Protein 1ZEJ (pdb70)

Sequence (276 aa):
HKVFVIGAGLGRGIAIAIASKHEVVLQDVSEKALEAAREQIPEELLSKIEFTTTLEKVKDCDIVEAVFEDLNTKVEVLREVERLTNAPLCSNTSVISVDDIAERLDSPSRFLGVHWNPPHVPLVEIVISRFTDSKTVAFVEGFLRELGKEVVVCKGQSLVNRFNAAVLSEASRIEEGVRAEDVDRVWKHHLGLLYTLFGPLGNLDYIGLDVAYYASLYLYKRFGDEKFKPPEWLQEKIKKGEVGVKAGKGIYEYGPKAYEERVERLKKLLRFLGLE

Structure (mmCIF, N/CA/C/O backbone):
data_1ZEJ
#
_entry.id   1ZEJ
#
_cell.length_a   146.331
_cell.length_b   146.331
_cell.length_c   62.730
_cell.angle_alpha   90.00
_cell.angle_beta   90.00
_cell.angle_gamma   120.00
#
_symmetry.space_group_name_H-M   'P 6 2 2'
#
loop_
_entity.id
_entity.type
_entity.pdbx_description
1 polymer '3-hydroxyacyl-CoA dehydrogenase'
2 non-polymer 'CHLORIDE ION'
3 non-polymer 3,6,9,12,15,18,21-HEPTAOXATRICOSANE-1,23-DIOL
4 water water
#
loop_
_atom_site.group_PDB
_atom_site.id
_atom_site.type_symbol
_atom_site.label_atom_id
_atom_site.label_alt_id
_atom_site.label_comp_id
_atom_site.label_asym_id
_atom_site.label_entity_id
_atom_site.label_seq_id
_atom_site.pdbx_PDB_ins_code
_atom_site.Cartn_x
_atom_site.Cartn_y
_atom_site.Cartn_z
_atom_site.occupancy
_atom_site.B_iso_or_equiv
_atom_site.auth_seq_id
_atom_site.auth_comp_id
_atom_site.auth_asym_id
_atom_site.auth_atom_id
_atom_site.pdbx_PDB_model_num
ATOM 1 N N . HIS A 1 12 ? 31.810 68.360 -10.677 1.00 45.09 0 HIS A N 1
ATOM 2 C CA . HIS A 1 12 ? 31.002 68.153 -11.911 1.00 44.82 0 HIS A CA 1
ATOM 3 C C . HIS A 1 12 ? 31.548 66.937 -12.650 1.00 44.25 0 HIS A C 1
ATOM 4 O O . HIS A 1 12 ? 32.708 66.920 -13.066 1.00 45.24 0 HIS A O 1
ATOM 15 N N . LYS A 1 14 ? 30.869 63.699 -15.728 1.00 35.92 2 LYS A N 1
ATOM 16 C CA . LYS A 1 14 ? 30.273 63.501 -17.057 1.00 34.12 2 LYS A CA 1
ATOM 17 C C . LYS A 1 14 ? 29.624 62.110 -17.083 1.00 31.04 2 LYS A C 1
ATOM 18 O O . LYS A 1 14 ? 30.222 61.114 -16.683 1.00 28.71 2 LYS A O 1
ATOM 22 N N . VAL A 1 15 ? 28.360 62.081 -17.453 1.00 29.02 3 VAL A N 1
ATOM 23 C CA . VAL A 1 15 ? 27.543 60.904 -17.336 1.00 27.13 3 VAL A CA 1
ATOM 24 C C . VAL A 1 15 ? 27.116 60.537 -18.711 1.00 26.75 3 VAL A C 1
ATOM 25 O O . VAL A 1 15 ? 26.631 61.374 -19.460 1.00 25.40 3 VAL A O 1
ATOM 29 N N . PHE A 1 16 ? 27.289 59.264 -19.054 1.00 26.53 4 PHE A N 1
ATOM 30 C CA . PHE A 1 16 ? 26.848 58.748 -20.359 1.00 25.43 4 PHE A CA 1
ATOM 31 C C . PHE A 1 16 ? 25.506 58.119 -20.185 1.00 26.71 4 PHE A C 1
ATOM 32 O O . PHE A 1 16 ? 25.366 57.218 -19.350 1.00 27.94 4 PHE A O 1
ATOM 40 N N . VAL A 1 17 ? 24.527 58.551 -20.972 1.00 25.37 5 VAL A N 1
ATOM 41 C CA . VAL A 1 17 ? 23.174 57.991 -20.936 1.00 25.74 5 VAL A CA 1
ATOM 42 C C . VAL A 1 17 ? 22.831 57.330 -22.263 1.00 26.17 5 VAL A C 1
ATOM 43 O O . VAL A 1 17 ? 22.878 57.968 -23.325 1.00 24.01 5 VAL A O 1
ATOM 47 N N . ILE A 1 18 ? 22.536 56.043 -22.203 1.00 27.18 6 ILE A N 1
ATOM 48 C CA . ILE A 1 18 ? 22.230 55.248 -23.383 1.00 29.07 6 ILE A CA 1
ATOM 49 C C . ILE A 1 18 ? 20.727 55.071 -23.553 1.00 29.75 6 ILE A C 1
ATOM 50 O O . ILE A 1 18 ? 20.070 54.406 -22.727 1.00 29.21 6 ILE A O 1
ATOM 55 N N . GLY A 1 19 ? 20.182 55.679 -24.618 1.00 29.75 7 GLY A N 1
ATOM 56 C CA . GLY A 1 19 ? 18.776 55.525 -24.941 1.00 30.11 7 GLY A CA 1
ATOM 57 C C . GLY A 1 19 ? 18.110 56.876 -24.807 1.00 30.44 7 GLY A C 1
ATOM 58 O O . GLY A 1 19 ? 18.132 57.464 -23.733 1.00 32.29 7 GLY A O 1
ATOM 59 N N . ALA A 1 20 ? 17.567 57.393 -25.901 1.00 30.23 8 ALA A N 1
ATOM 60 C CA . ALA A 1 20 ? 17.010 58.735 -25.922 1.00 30.62 8 ALA A CA 1
ATOM 61 C C . ALA A 1 20 ? 15.465 58.676 -25.928 1.00 30.91 8 ALA A C 1
ATOM 62 O O . ALA A 1 20 ? 14.806 59.598 -26.359 1.00 30.49 8 ALA A O 1
ATOM 64 N N . GLY A 1 21 ? 14.893 57.581 -25.446 1.00 31.18 9 GLY A N 1
ATOM 65 C CA . GLY A 1 21 ? 13.437 57.511 -25.219 1.00 31.83 9 GLY A CA 1
ATOM 66 C C . GLY A 1 21 ? 13.087 58.323 -23.987 1.00 31.79 9 GLY A C 1
ATOM 67 O O . GLY A 1 21 ? 13.912 59.046 -23.465 1.00 28.59 9 GLY A O 1
ATOM 68 N N . LEU A 1 22 ? 11.827 58.244 -23.570 1.00 32.67 10 LEU A N 1
ATOM 69 C CA . LEU A 1 22 ? 11.318 59.040 -22.451 1.00 32.82 10 LEU A CA 1
ATOM 70 C C . LEU A 1 22 ? 12.195 58.944 -21.185 1.00 31.33 10 LEU A C 1
ATOM 71 O O . LEU A 1 22 ? 12.533 59.961 -20.570 1.00 29.82 10 LEU A O 1
ATOM 84 N N . GLY A 1 24 ? 15.427 57.769 -20.775 1.00 28.26 12 GLY A N 1
ATOM 85 C CA . GLY A 1 24 ? 16.794 58.273 -21.036 1.00 27.78 12 GLY A CA 1
ATOM 86 C C . GLY A 1 24 ? 16.866 59.780 -21.087 1.00 27.04 12 GLY A C 1
ATOM 87 O O . GLY A 1 24 ? 17.717 60.408 -20.455 1.00 27.07 12 GLY A O 1
ATOM 88 N N . ARG A 1 25 ? 15.937 60.355 -21.839 1.00 27.71 13 ARG A N 1
ATOM 89 C CA . ARG A 1 25 ? 15.732 61.798 -21.958 1.00 29.50 13 ARG A CA 1
ATOM 90 C C . ARG A 1 25 ? 15.505 62.442 -20.579 1.00 28.41 13 ARG A C 1
ATOM 91 O O . ARG A 1 25 ? 16.141 63.456 -20.230 1.00 26.60 13 ARG A O 1
ATOM 106 N N . GLY A 1 26 ? 14.650 61.813 -19.761 1.00 28.38 14 GLY A N 1
ATOM 107 C CA . GLY A 1 26 ? 14.367 62.327 -18.416 1.00 27.15 14 GLY A CA 1
ATOM 108 C C . GLY A 1 26 ? 15.560 62.242 -17.484 1.00 25.91 14 GLY A C 1
ATOM 109 O O . GLY A 1 26 ? 15.805 63.164 -16.693 1.00 25.49 14 GLY A O 1
ATOM 110 N N . ILE A 1 27 ? 16.301 61.146 -17.563 1.00 25.10 15 ILE A N 1
ATOM 111 C CA . ILE A 1 27 ? 17.515 60.950 -16.759 1.00 26.30 15 ILE A CA 1
ATOM 112 C C . ILE A 1 27 ? 18.564 62.018 -17.143 1.00 26.36 15 ILE A C 1
ATOM 113 O O . ILE A 1 27 ? 19.208 62.613 -16.280 1.00 27.40 15 ILE A O 1
ATOM 118 N N . ALA A 1 28 ? 18.724 62.258 -18.439 1.00 26.60 16 ALA A N 1
ATOM 119 C CA . ALA A 1 28 ? 19.655 63.278 -18.952 1.00 26.09 16 ALA A CA 1
ATOM 120 C C . ALA A 1 28 ? 19.280 64.677 -18.419 1.00 25.82 16 ALA A C 1
ATOM 121 O O . ALA A 1 28 ? 20.158 65.400 -17.953 1.00 27.18 16 ALA A O 1
ATOM 123 N N . ILE A 1 29 ? 17.978 64.981 -18.368 1.00 25.35 17 ILE A N 1
ATOM 124 C CA . ILE A 1 29 ? 17.489 66.244 -17.811 1.00 26.55 17 ILE A CA 1
ATOM 125 C C . ILE A 1 29 ? 17.760 66.343 -16.323 1.00 25.72 17 ILE A C 1
ATOM 126 O O . ILE A 1 29 ? 18.235 67.354 -15.866 1.00 26.37 17 ILE A O 1
ATOM 131 N N . ALA A 1 30 ? 17.500 65.286 -15.584 1.00 25.93 18 ALA A N 1
ATOM 132 C CA . ALA A 1 30 ? 17.793 65.253 -14.144 1.00 26.83 18 ALA A CA 1
ATOM 133 C C . ALA A 1 30 ? 19.278 65.479 -13.851 1.00 27.12 18 ALA A C 1
ATOM 134 O O . ALA A 1 30 ? 19.654 66.273 -12.993 1.00 26.31 18 ALA A O 1
ATOM 136 N N . ILE A 1 31 ? 20.133 64.809 -14.609 1.00 26.21 19 ILE A N 1
ATOM 137 C CA . ILE A 1 31 ? 21.556 64.881 -14.365 1.00 27.39 19 ILE A CA 1
ATOM 138 C C . ILE A 1 31 ? 22.198 66.231 -14.825 1.00 27.58 19 ILE A C 1
ATOM 139 O O . ILE A 1 31 ? 23.148 66.721 -14.203 1.00 27.87 19 ILE A O 1
ATOM 144 N N . ALA A 1 32 ? 21.691 66.796 -15.919 1.00 27.76 20 ALA A N 1
ATOM 145 C CA . ALA A 1 32 ? 22.250 67.968 -16.514 1.00 28.22 20 ALA A CA 1
ATOM 146 C C . ALA A 1 32 ? 22.099 69.200 -15.633 1.00 30.30 20 ALA A C 1
ATOM 147 O O . ALA A 1 32 ? 22.785 70.186 -15.885 1.00 28.14 20 ALA A O 1
ATOM 149 N N . SER A 1 33 ? 21.229 69.115 -14.611 1.00 30.71 21 SER A N 1
ATOM 150 C CA . SER A 1 33 ? 21.111 70.141 -13.588 1.00 33.04 21 SER A CA 1
ATOM 151 C C . SER A 1 33 ? 22.445 70.427 -12.896 1.00 33.63 21 SER A C 1
ATOM 152 O O . SER A 1 33 ? 22.719 71.590 -12.593 1.00 33.83 21 SER A O 1
ATOM 155 N N . LYS A 1 34 ? 23.268 69.382 -12.710 1.00 32.96 22 LYS A N 1
ATOM 156 C CA . LYS A 1 34 ? 24.534 69.463 -11.991 1.00 33.69 22 LYS A CA 1
ATOM 157 C C . LYS A 1 34 ? 25.760 68.993 -12.792 1.00 32.62 22 LYS A C 1
ATOM 158 O O . LYS A 1 34 ? 26.878 69.353 -12.451 1.00 32.53 22 LYS A O 1
ATOM 164 N N . HIS A 1 35 ? 25.566 68.219 -13.857 1.00 31.49 23 HIS A N 1
ATOM 165 C CA . HIS A 1 35 ? 26.682 67.535 -14.516 1.00 31.22 23 HIS A CA 1
ATOM 166 C C . HIS A 1 35 ? 26.599 67.634 -16.035 1.00 31.23 23 HIS A C 1
ATOM 167 O O . HIS A 1 35 ? 25.599 68.067 -16.611 1.00 30.82 23 HIS A O 1
ATOM 174 N N . GLU A 1 36 ? 27.678 67.274 -16.692 1.00 30.05 24 GLU A N 1
ATOM 175 C CA . GLU A 1 36 ? 27.622 67.155 -18.138 1.00 30.43 24 GLU A CA 1
ATOM 176 C C . GLU A 1 36 ? 27.092 65.798 -18.525 1.00 28.56 24 GLU A C 1
ATOM 177 O O . GLU A 1 36 ? 27.375 64.803 -17.858 1.00 28.93 24 GLU A O 1
ATOM 183 N N . VAL A 1 37 ? 26.343 65.758 -19.620 1.00 26.35 25 VAL A N 1
ATOM 184 C CA . VAL A 1 37 ? 25.766 64.532 -20.095 1.00 25.85 25 VAL A CA 1
ATOM 185 C C . VAL A 1 37 ? 26.093 64.293 -21.564 1.00 25.27 25 VAL A C 1
ATOM 186 O O . VAL A 1 37 ? 26.033 65.208 -22.384 1.00 23.89 25 VAL A O 1
ATOM 190 N N . VAL A 1 38 ? 26.404 63.046 -21.870 1.00 24.75 26 VAL A N 1
ATOM 191 C CA . VAL A 1 38 ? 26.359 62.551 -23.258 1.00 24.94 26 VAL A CA 1
ATOM 192 C C . VAL A 1 38 ? 25.139 61.607 -23.419 1.00 24.26 26 VAL A C 1
ATOM 193 O O . VAL A 1 38 ? 25.024 60.578 -22.739 1.00 25.69 26 VAL A O 1
ATOM 197 N N . LEU A 1 39 ? 24.225 61.973 -24.290 1.00 24.15 27 LEU A N 1
ATOM 198 C CA . LEU A 1 39 ? 23.015 61.194 -24.531 1.00 24.33 27 LEU A CA 1
ATOM 199 C C . LEU A 1 39 ? 23.150 60.521 -25.871 1.00 25.15 27 LEU A C 1
ATOM 200 O O . LEU A 1 39 ? 23.251 61.205 -26.914 1.00 24.54 27 LEU A O 1
ATOM 205 N N . GLN A 1 40 ? 23.147 59.193 -25.850 1.00 24.61 28 GLN A N 1
ATOM 206 C CA . GLN A 1 40 ? 23.418 58.375 -27.048 1.00 25.18 28 GLN A CA 1
ATOM 207 C C . GLN A 1 40 ? 22.157 57.573 -27.470 1.00 26.09 28 GLN A C 1
ATOM 208 O O . GLN A 1 40 ? 21.399 57.110 -26.649 1.00 26.47 28 GLN A O 1
ATOM 214 N N . ASP A 1 41 ? 21.957 57.443 -28.761 1.00 27.45 29 ASP A N 1
ATOM 215 C CA . ASP A 1 41 ? 20.943 56.564 -29.287 1.00 29.21 29 ASP A CA 1
ATOM 216 C C . ASP A 1 41 ? 21.369 56.249 -30.713 1.00 30.33 29 ASP A C 1
ATOM 217 O O . ASP A 1 41 ? 21.888 57.115 -31.379 1.00 28.87 29 ASP A O 1
ATOM 222 N N . VAL A 1 42 ? 21.112 55.029 -31.172 1.00 32.83 30 VAL A N 1
ATOM 223 C CA . VAL A 1 42 ? 21.396 54.653 -32.550 1.00 35.09 30 VAL A CA 1
ATOM 224 C C . VAL A 1 42 ? 20.520 55.427 -33.551 1.00 35.54 30 VAL A C 1
ATOM 225 O O . VAL A 1 42 ? 20.886 55.552 -34.719 1.00 35.87 30 VAL A O 1
ATOM 229 N N . SER A 1 43 ? 19.394 55.975 -33.075 1.00 35.28 31 SER A N 1
ATOM 230 C CA . SER A 1 43 ? 18.497 56.771 -33.893 1.00 35.39 31 SER A CA 1
ATOM 231 C C . SER A 1 43 ? 18.670 58.295 -33.780 1.00 35.27 31 SER A C 1
ATOM 232 O O . SER A 1 43 ? 18.345 58.874 -32.744 1.00 35.02 31 SER A O 1
ATOM 235 N N . GLU A 1 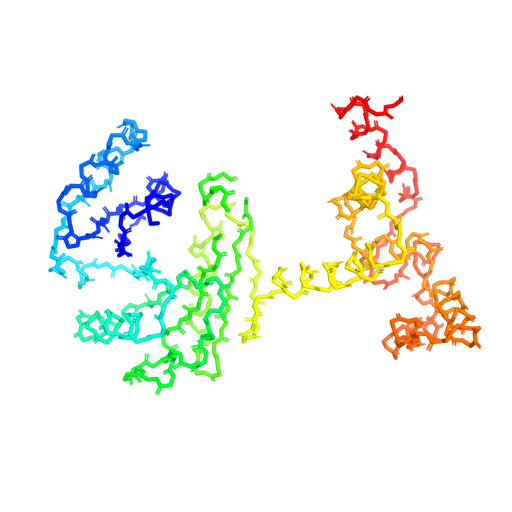44 ? 19.113 58.943 -34.853 1.00 36.03 32 GLU A N 1
ATOM 236 C CA . GLU A 1 44 ? 19.257 60.403 -34.895 1.00 37.53 32 GLU A CA 1
ATOM 237 C C . GLU A 1 44 ? 17.901 61.134 -34.752 1.00 37.03 32 GLU A C 1
ATOM 238 O O . GLU A 1 44 ? 17.824 62.271 -34.255 1.00 35.99 32 GLU A O 1
ATOM 244 N N . LYS A 1 45 ? 16.843 60.465 -35.197 1.00 36.57 33 LYS A N 1
ATOM 245 C CA . LYS A 1 45 ? 15.490 60.987 -35.072 1.00 36.09 33 LYS A CA 1
ATOM 246 C C . LYS A 1 45 ? 15.089 61.033 -33.609 1.00 34.84 33 LYS A C 1
ATOM 247 O O . LYS A 1 45 ? 14.455 61.982 -33.185 1.00 34.16 33 LYS A O 1
ATOM 249 N N . ALA A 1 46 ? 15.444 59.989 -32.861 1.00 33.83 34 ALA A N 1
ATOM 250 C CA . ALA A 1 46 ? 15.198 59.956 -31.407 1.00 34.14 34 ALA A CA 1
ATOM 251 C C . ALA A 1 46 ? 15.973 61.050 -30.703 1.00 33.83 34 ALA A C 1
ATOM 252 O O . ALA A 1 46 ? 15.452 61.685 -29.801 1.00 34.56 34 ALA A O 1
ATOM 254 N N . LEU A 1 47 ? 17.214 61.277 -31.126 1.00 34.07 35 LEU A N 1
ATOM 255 C CA . LEU A 1 47 ? 18.055 62.318 -30.542 1.00 34.12 35 LEU A CA 1
ATOM 256 C C . LEU A 1 47 ? 17.452 63.709 -30.833 1.00 33.96 35 LEU A C 1
ATOM 257 O O . LEU A 1 47 ? 17.467 64.579 -29.970 1.00 32.72 35 LEU A O 1
ATOM 262 N N . GLU A 1 48 ? 16.954 63.919 -32.054 1.00 35.30 36 GLU A N 1
ATOM 263 C CA . GLU A 1 48 ? 16.310 65.195 -32.399 1.00 36.52 36 GLU A CA 1
ATOM 264 C C . GLU A 1 48 ? 15.020 65.416 -31.606 1.00 36.36 36 GLU A C 1
ATOM 265 O O . GLU A 1 48 ? 14.760 66.518 -31.131 1.00 37.10 36 GLU A O 1
ATOM 271 N N . ALA A 1 49 ? 14.226 64.371 -31.445 1.00 35.95 37 ALA A N 1
ATOM 272 C CA . ALA A 1 49 ? 13.006 64.471 -30.658 1.00 35.51 37 ALA A CA 1
ATOM 273 C C . ALA A 1 49 ? 13.369 64.772 -29.212 1.00 34.81 37 ALA A C 1
ATOM 274 O O . ALA A 1 49 ? 12.742 65.594 -28.585 1.00 34.55 37 ALA A O 1
ATOM 276 N N . ALA A 1 50 ? 14.409 64.131 -28.691 1.00 33.53 38 ALA A N 1
ATOM 277 C CA . ALA A 1 50 ? 14.846 64.376 -27.327 1.00 33.23 38 ALA A CA 1
ATOM 278 C C . ALA A 1 50 ? 15.253 65.831 -27.130 1.00 33.24 38 ALA A C 1
ATOM 279 O O . ALA A 1 50 ? 14.899 66.459 -26.134 1.00 31.95 38 ALA A O 1
ATOM 281 N N . ARG A 1 51 ? 16.001 66.361 -28.086 1.00 33.57 39 ARG A N 1
ATOM 282 C CA . ARG A 1 51 ? 16.583 67.679 -27.960 1.00 35.83 39 ARG A CA 1
ATOM 283 C C . ARG A 1 51 ? 15.507 68.759 -27.827 1.00 36.55 39 ARG A C 1
ATOM 284 O O . ARG A 1 51 ? 15.676 69.736 -27.084 1.00 36.20 39 ARG A O 1
ATOM 292 N N . GLU A 1 52 ? 14.430 68.584 -28.585 1.00 37.48 40 GLU A N 1
ATOM 293 C CA . GLU A 1 52 ? 13.322 69.524 -28.558 1.00 38.61 40 GLU A CA 1
ATOM 294 C C . GLU A 1 52 ? 12.461 69.371 -27.307 1.00 37.94 40 GLU A C 1
ATOM 295 O O . GLU A 1 52 ? 11.686 70.238 -27.016 1.00 37.73 40 GLU A O 1
ATOM 301 N N . GLN A 1 53 ? 12.621 68.292 -26.538 1.00 37.65 41 GLN A N 1
ATOM 302 C CA . GLN A 1 53 ? 11.912 68.167 -25.255 1.00 37.86 41 GLN A CA 1
ATOM 303 C C . GLN A 1 53 ? 12.768 68.594 -24.051 1.00 37.29 41 GLN A C 1
ATOM 304 O O . GLN A 1 53 ? 12.287 68.615 -22.919 1.00 37.50 41 GLN A O 1
ATOM 310 N N . ILE A 1 54 ? 14.036 68.913 -24.274 1.00 35.60 42 ILE A N 1
ATOM 311 C CA . ILE A 1 54 ? 14.929 69.257 -23.172 1.00 35.24 42 ILE A CA 1
ATOM 312 C C . ILE A 1 54 ? 14.919 70.785 -22.894 1.00 34.95 42 ILE A C 1
ATOM 313 O O . ILE A 1 54 ? 14.949 71.606 -23.842 1.00 34.06 42 ILE A O 1
ATOM 318 N N . PRO A 1 55 ? 14.843 71.179 -21.607 1.00 34.69 43 PRO A N 1
ATOM 319 C CA . PRO A 1 55 ? 14.805 72.627 -21.336 1.00 34.24 43 PRO A CA 1
ATOM 320 C C . PRO A 1 55 ? 16.009 73.342 -21.926 1.00 34.36 43 PRO A C 1
ATOM 321 O O . PRO A 1 55 ? 17.141 72.855 -21.858 1.00 32.09 43 PRO A O 1
ATOM 325 N N . GLU A 1 56 ? 15.759 74.506 -22.517 1.00 34.83 44 GLU A N 1
ATOM 326 C CA . GLU A 1 56 ? 16.778 75.165 -23.332 1.00 35.50 44 GLU A CA 1
ATOM 327 C C . GLU A 1 56 ? 18.054 75.474 -22.543 1.00 34.87 44 GLU A C 1
ATOM 328 O O . GLU A 1 56 ? 19.146 75.320 -23.049 1.00 34.36 44 GLU A O 1
ATOM 334 N N . GLU A 1 57 ? 17.903 75.862 -21.282 1.00 35.91 45 GLU A N 1
ATOM 335 C CA . GLU A 1 57 ? 19.038 76.175 -20.411 1.00 36.31 45 GLU A CA 1
ATOM 336 C C . GLU A 1 57 ? 19.961 74.996 -20.163 1.00 35.00 45 GLU A C 1
ATOM 337 O O . GLU A 1 57 ? 21.117 75.215 -19.782 1.00 34.95 45 GLU A O 1
ATOM 343 N N . LEU A 1 58 ? 19.451 73.764 -20.328 1.00 32.94 46 LEU A N 1
ATOM 344 C CA . LEU A 1 58 ? 20.262 72.571 -20.105 1.00 32.14 46 LEU A CA 1
ATOM 345 C C . LEU A 1 58 ? 21.005 72.093 -21.350 1.00 31.92 46 LEU A C 1
ATOM 346 O O . LEU A 1 58 ? 21.858 71.228 -21.231 1.00 29.49 46 LEU A O 1
ATOM 351 N N . LEU A 1 59 ? 20.701 72.663 -22.518 1.00 32.07 47 LEU A N 1
ATOM 352 C CA . LEU A 1 59 ? 21.212 72.103 -23.765 1.00 32.51 47 LEU A CA 1
ATOM 353 C C . LEU A 1 59 ? 22.707 72.303 -23.870 1.00 32.65 47 LEU A C 1
ATOM 354 O O . LEU A 1 59 ? 23.381 71.514 -24.527 1.00 33.01 47 LEU A O 1
ATOM 359 N N . SER A 1 60 ? 23.233 73.312 -23.173 1.00 31.61 48 SER A N 1
ATOM 360 C CA . SER A 1 60 ? 24.681 73.553 -23.146 1.00 32.14 48 SER A CA 1
ATOM 361 C C . SER A 1 60 ? 25.438 72.428 -22.387 1.00 31.27 48 SER A C 1
ATOM 362 O O . SER A 1 60 ? 26.622 72.227 -22.599 1.00 32.05 48 SER A O 1
ATOM 365 N N . LYS A 1 61 ? 24.750 71.658 -21.560 1.00 30.35 49 LYS A N 1
ATOM 366 C CA . LYS A 1 61 ? 25.399 70.584 -20.793 1.00 30.94 49 LYS A CA 1
ATOM 367 C C . LYS A 1 61 ? 25.240 69.172 -21.414 1.00 30.05 49 LYS A C 1
ATOM 368 O O . LYS A 1 61 ? 25.780 68.211 -20.886 1.00 30.66 49 LYS A O 1
ATOM 374 N N . ILE A 1 62 ? 24.493 69.041 -22.511 1.00 29.50 50 ILE A N 1
ATOM 375 C CA . ILE A 1 62 ? 24.148 67.727 -23.092 1.00 29.09 50 ILE A CA 1
ATOM 376 C C . ILE A 1 62 ? 24.707 67.611 -24.513 1.00 29.64 50 ILE A C 1
ATOM 377 O O . ILE A 1 62 ? 24.430 68.492 -25.331 1.00 29.56 50 ILE A O 1
ATOM 382 N N . GLU A 1 63 ? 25.493 66.557 -24.787 1.00 29.51 51 GLU A N 1
ATOM 383 C CA . GLU A 1 63 ? 25.956 66.232 -26.141 1.00 29.69 51 GLU A CA 1
ATOM 384 C C . GLU A 1 63 ? 25.044 65.118 -26.620 1.00 28.45 51 GLU A C 1
ATOM 385 O O . GLU A 1 63 ? 24.768 64.181 -25.869 1.00 28.70 51 GLU A O 1
ATOM 391 N N . PHE A 1 64 ? 24.539 65.243 -27.837 1.00 26.40 52 PHE A N 1
ATOM 392 C CA . PHE A 1 64 ? 23.763 64.181 -28.448 1.00 25.88 52 PHE A CA 1
ATOM 393 C C . PHE A 1 64 ? 24.664 63.437 -29.438 1.00 25.92 52 PHE A C 1
ATOM 394 O O . PHE A 1 64 ? 25.355 64.071 -30.247 1.00 26.51 52 PHE A O 1
ATOM 402 N N . THR A 1 65 ? 24.639 62.111 -29.413 1.00 24.70 53 THR A N 1
ATOM 403 C CA . THR A 1 65 ? 25.497 61.337 -30.313 1.00 24.74 53 THR A CA 1
ATOM 404 C C . THR A 1 65 ? 24.916 59.975 -30.631 1.00 25.14 53 THR A C 1
ATOM 405 O O . THR A 1 65 ? 24.112 59.440 -29.874 1.00 23.53 53 THR A O 1
ATOM 409 N N . THR A 1 66 ? 25.398 59.376 -31.716 1.00 25.16 54 THR A N 1
ATOM 410 C CA . THR A 1 66 ? 25.025 58.011 -32.025 1.00 25.56 54 THR A CA 1
ATOM 411 C C . THR A 1 66 ? 26.105 57.006 -31.706 1.00 26.33 54 THR A C 1
ATOM 412 O O . THR A 1 66 ? 25.850 55.803 -31.833 1.00 25.53 54 THR A O 1
ATOM 416 N N . THR A 1 67 ? 27.283 57.468 -31.265 1.00 25.70 55 THR A N 1
ATOM 417 C CA . THR A 1 67 ? 28.416 56.582 -31.024 1.00 25.87 55 THR A CA 1
ATOM 418 C C . THR A 1 67 ? 28.903 56.586 -29.551 1.00 26.19 55 THR A C 1
ATOM 419 O O . THR A 1 67 ? 28.424 57.361 -28.708 1.00 26.16 55 THR A O 1
ATOM 423 N N . LEU A 1 68 ? 29.888 55.736 -29.268 1.00 25.91 56 LEU A N 1
ATOM 424 C CA . LEU A 1 68 ? 30.289 55.418 -27.903 1.00 26.49 56 LEU A CA 1
ATOM 425 C C . LEU A 1 68 ? 31.662 55.922 -27.522 1.00 26.50 56 LEU A C 1
ATOM 426 O O . LEU A 1 68 ? 32.172 55.566 -26.435 1.00 27.22 56 LEU A O 1
ATOM 431 N N . GLU A 1 69 ? 32.256 56.763 -28.353 1.00 27.10 57 GLU A N 1
ATOM 432 C CA . GLU A 1 69 ? 33.627 57.179 -28.090 1.00 28.00 57 GLU A CA 1
ATOM 433 C C . GLU A 1 69 ? 33.796 57.969 -26.800 1.00 28.60 57 GLU A C 1
ATOM 434 O O . GLU A 1 69 ? 34.883 57.970 -26.235 1.00 30.82 57 GLU A O 1
ATOM 440 N N . LYS A 1 70 ? 32.750 58.645 -26.356 1.00 26.58 58 LYS A N 1
ATOM 441 C CA . LYS A 1 70 ? 32.841 59.457 -25.134 1.00 28.06 58 LYS A CA 1
ATOM 442 C C . LYS A 1 70 ? 32.616 58.616 -23.851 1.00 27.52 58 LYS A C 1
ATOM 443 O O . LYS A 1 70 ? 32.863 59.124 -22.727 1.00 27.84 58 LYS A O 1
ATOM 449 N N . VAL A 1 71 ? 32.235 57.344 -23.998 1.00 26.99 59 VAL A N 1
ATOM 450 C CA . VAL A 1 71 ? 32.016 56.459 -22.821 1.00 28.56 59 VAL A CA 1
ATOM 451 C C . VAL A 1 71 ? 33.264 56.406 -21.919 1.00 29.77 59 VAL A C 1
ATOM 452 O O . VAL A 1 71 ? 33.161 56.490 -20.716 1.00 28.52 59 VAL A O 1
ATOM 456 N N . LYS A 1 72 ? 34.444 56.278 -22.508 1.00 31.10 60 LYS A N 1
ATOM 457 C CA . LYS A 1 72 ? 35.678 56.226 -21.698 1.00 33.93 60 LYS A CA 1
ATOM 458 C C . LYS A 1 72 ? 35.996 57.532 -20.965 1.00 34.91 60 LYS A C 1
ATOM 459 O O . LYS A 1 72 ? 36.769 57.539 -20.013 1.00 37.21 60 LYS A O 1
ATOM 462 N N . ASP A 1 73 ? 35.431 58.637 -21.407 1.00 34.87 61 ASP A N 1
ATOM 463 C CA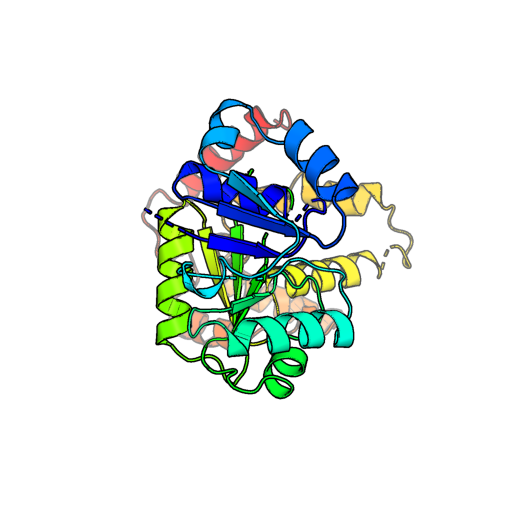 . ASP A 1 73 ? 35.585 59.889 -20.677 1.00 35.07 61 ASP A CA 1
ATOM 464 C C . ASP A 1 73 ? 34.557 60.074 -19.563 1.00 33.94 61 ASP A C 1
ATOM 465 O O . ASP A 1 73 ? 34.595 61.109 -18.887 1.00 35.07 61 ASP A O 1
ATOM 470 N N . CYS A 1 74 ? 33.612 59.146 -19.373 1.00 32.12 62 CYS A N 1
ATOM 471 C CA . CYS A 1 74 ? 32.517 59.429 -18.442 1.00 30.90 62 CYS A CA 1
ATOM 472 C C . CYS A 1 74 ? 32.750 58.728 -17.100 1.00 31.06 62 CYS A C 1
ATOM 473 O O . CYS A 1 74 ? 33.409 57.715 -17.064 1.00 30.93 62 CYS A O 1
ATOM 476 N N . ASP A 1 75 ? 32.162 59.255 -16.027 1.00 29.20 63 ASP A N 1
ATOM 477 C CA . ASP A 1 75 ? 32.393 58.772 -14.685 1.00 29.47 63 ASP A CA 1
ATOM 478 C C . ASP A 1 75 ? 31.372 57.706 -14.269 1.00 29.39 63 ASP A C 1
ATOM 479 O O . ASP A 1 75 ? 31.588 56.970 -13.304 1.00 28.27 63 ASP A O 1
ATOM 484 N N . ILE A 1 76 ? 30.241 57.675 -14.973 1.00 28.03 64 ILE A N 1
ATOM 485 C CA . ILE A 1 76 ? 29.130 56.793 -14.684 1.00 28.98 64 ILE A CA 1
ATOM 486 C C . ILE A 1 76 ? 28.373 56.616 -16.014 1.00 28.73 64 ILE A C 1
ATOM 487 O O . ILE A 1 76 ? 28.282 57.563 -16.833 1.00 27.24 64 ILE A O 1
ATOM 496 N N . VAL A 1 77 ? 27.932 55.397 -16.286 1.00 29.12 65 VAL A N 1
ATOM 497 C CA . VAL A 1 77 ? 27.062 55.110 -17.421 1.00 30.69 65 VAL A CA 1
ATOM 498 C C . VAL A 1 77 ? 25.677 54.695 -16.916 1.00 31.41 65 VAL A C 1
ATOM 499 O O . VAL A 1 77 ? 25.543 53.839 -16.010 1.00 30.89 65 VAL A O 1
ATOM 511 N N . GLU A 1 79 ? 22.109 53.215 -18.432 1.00 32.35 67 GLU A N 1
ATOM 512 C CA . GLU A 1 79 ? 21.504 52.563 -19.579 1.00 32.21 67 GLU A CA 1
ATOM 513 C C . GLU A 1 79 ? 19.972 52.529 -19.430 1.00 31.20 67 GLU A C 1
ATOM 514 O O . GLU A 1 79 ? 19.449 52.103 -18.404 1.00 31.11 67 GLU A O 1
ATOM 520 N N . ALA A 1 80 ? 19.256 53.058 -20.425 1.00 32.38 68 ALA A N 1
ATOM 521 C CA . ALA A 1 80 ? 17.809 53.059 -20.409 1.00 32.16 68 ALA A CA 1
ATOM 522 C C . ALA A 1 80 ? 17.258 52.632 -21.750 1.00 33.30 68 ALA A C 1
ATOM 523 O O . ALA A 1 80 ? 16.499 53.382 -22.360 1.00 33.80 68 ALA A O 1
ATOM 525 N N . VAL A 1 81 ? 17.611 51.432 -22.212 1.00 34.02 69 VAL A N 1
ATOM 526 C CA . VAL A 1 81 ? 17.144 50.950 -23.511 1.00 34.77 69 VAL A CA 1
ATOM 527 C C . VAL A 1 81 ? 15.911 50.061 -23.312 1.00 35.61 69 VAL A C 1
ATOM 528 O O . VAL A 1 81 ? 15.443 49.887 -22.187 1.00 34.38 69 VAL A O 1
ATOM 532 N N . PHE A 1 82 ? 15.392 49.508 -24.401 1.00 36.01 70 PHE A N 1
ATOM 533 C CA . PHE A 1 82 ? 14.222 48.619 -24.322 1.00 37.57 70 PHE A CA 1
ATOM 534 C C . PHE A 1 82 ? 14.322 47.562 -23.201 1.00 36.70 70 PHE A C 1
ATOM 535 O O . PHE A 1 82 ? 15.379 46.985 -22.966 1.00 34.84 70 PHE A O 1
ATOM 543 N N . GLU A 1 83 ? 13.214 47.378 -22.497 1.00 37.56 71 GLU A N 1
ATOM 544 C CA . GLU A 1 83 ? 13.084 46.440 -21.387 1.00 37.57 71 GLU A CA 1
ATOM 545 C C . GLU A 1 83 ? 13.078 44.965 -21.862 1.00 36.21 71 GLU A C 1
ATOM 546 O O . GLU A 1 83 ? 12.012 44.329 -21.931 1.00 35.36 71 GLU A O 1
ATOM 552 N N . ASP A 1 84 ? 14.260 44.455 -22.185 1.00 33.39 72 ASP A N 1
ATOM 553 C CA . ASP A 1 84 ? 14.444 43.110 -22.702 1.00 32.86 72 ASP A CA 1
ATOM 554 C C . ASP A 1 84 ? 15.834 42.659 -22.247 1.00 31.81 72 ASP A C 1
ATOM 555 O O . ASP A 1 84 ? 16.780 43.416 -22.412 1.00 31.22 72 ASP A O 1
ATOM 560 N N . LEU A 1 85 ? 15.956 41.455 -21.689 1.00 30.31 73 LEU A N 1
ATOM 561 C CA . LEU A 1 85 ? 17.244 40.965 -21.164 1.00 30.95 73 LEU A CA 1
ATOM 562 C C . LEU A 1 85 ? 18.375 40.991 -22.193 1.00 30.33 73 LEU A C 1
ATOM 563 O O . LEU A 1 85 ? 19.434 41.578 -21.941 1.00 29.17 73 LEU A O 1
ATOM 568 N N . ASN A 1 86 ? 18.170 40.372 -23.347 1.00 30.26 74 ASN A N 1
ATOM 569 C CA . ASN A 1 86 ? 19.242 40.286 -24.338 1.00 31.21 74 ASN A CA 1
ATOM 570 C C . ASN A 1 86 ? 19.683 41.662 -24.879 1.00 31.39 74 ASN A C 1
ATOM 571 O O . ASN A 1 86 ? 20.879 41.887 -25.144 1.00 30.50 74 ASN A O 1
ATOM 576 N N . THR A 1 87 ? 18.730 42.584 -25.031 1.00 31.19 75 THR A N 1
ATOM 577 C CA . THR A 1 87 ? 19.049 43.935 -25.517 1.00 31.07 75 THR A CA 1
ATOM 578 C C . THR A 1 87 ? 19.910 44.662 -24.491 1.00 31.03 75 THR A C 1
ATOM 579 O O . THR A 1 87 ? 20.917 45.291 -24.847 1.00 31.58 75 THR A O 1
ATOM 583 N N . LYS A 1 88 ? 19.526 44.585 -23.230 1.00 30.12 76 LYS A N 1
ATOM 584 C CA . LYS A 1 88 ? 20.294 45.249 -22.167 1.00 31.80 76 LYS A CA 1
ATOM 585 C C . LYS A 1 88 ? 21.683 44.645 -22.032 1.00 30.88 76 LYS A C 1
ATOM 586 O O . LYS A 1 88 ? 22.672 45.371 -21.972 1.00 29.11 76 LYS A O 1
ATOM 592 N N . VAL A 1 89 ? 21.743 43.311 -22.032 1.00 29.44 77 VAL A N 1
ATOM 593 C CA . VAL A 1 89 ? 23.021 42.610 -21.947 1.00 28.83 77 VAL A CA 1
ATOM 594 C C . VAL A 1 89 ? 23.942 43.034 -23.105 1.00 29.42 77 VAL A C 1
ATOM 595 O O . VAL A 1 89 ? 25.115 43.334 -22.900 1.00 27.90 77 VAL A O 1
ATOM 599 N N . GLU A 1 90 ? 23.396 43.073 -24.308 1.00 29.78 78 GLU A N 1
ATOM 600 C CA . GLU A 1 90 ? 24.188 43.438 -25.480 1.00 31.90 78 GLU A CA 1
ATOM 601 C C . GLU A 1 90 ? 24.836 44.834 -25.357 1.00 30.39 78 GLU A C 1
ATOM 602 O O . GLU A 1 90 ? 26.053 45.003 -25.535 1.00 29.07 78 GLU A O 1
ATOM 608 N N . VAL A 1 91 ? 24.041 45.826 -24.986 1.00 30.34 79 VAL A N 1
ATOM 609 C CA . VAL A 1 91 ? 24.561 47.191 -24.856 1.00 30.59 79 VAL A CA 1
ATOM 610 C C . VAL A 1 91 ? 25.533 47.274 -23.711 1.00 29.60 79 VAL A C 1
ATOM 611 O O . VAL A 1 91 ? 26.564 47.905 -23.848 1.00 28.53 79 VAL A O 1
ATOM 618 N N . LEU A 1 92 ? 25.220 46.629 -22.590 1.00 28.91 80 LEU A N 1
ATOM 619 C CA . LEU A 1 92 ? 26.105 46.679 -21.425 1.00 29.60 80 LEU A CA 1
ATOM 620 C C . LEU A 1 92 ? 27.446 45.969 -21.652 1.00 29.91 80 LEU A C 1
ATOM 621 O O . LEU A 1 92 ? 28.495 46.443 -21.222 1.00 28.65 80 LEU A O 1
ATOM 626 N N . ARG A 1 93 ? 27.411 44.819 -22.325 1.00 30.14 81 ARG A N 1
ATOM 627 C CA . ARG A 1 93 ? 28.639 44.135 -22.688 1.00 30.31 81 ARG A CA 1
ATOM 628 C C . ARG A 1 93 ? 29.535 44.994 -23.609 1.00 31.22 81 ARG A C 1
ATOM 629 O O . ARG A 1 93 ? 30.750 44.929 -23.492 1.00 31.06 81 ARG A O 1
ATOM 637 N N . GLU A 1 94 ? 28.940 45.788 -24.494 1.00 30.67 82 GLU A N 1
ATOM 638 C CA . GLU A 1 94 ? 29.690 46.689 -25.329 1.00 31.98 82 GLU A CA 1
ATOM 639 C C . GLU A 1 94 ? 30.355 47.791 -24.516 1.00 31.29 82 GLU A C 1
ATOM 640 O O . GLU A 1 94 ? 31.577 48.045 -24.641 1.00 30.73 82 GLU A O 1
ATOM 646 N N . VAL A 1 95 ? 29.572 48.427 -23.639 1.00 30.26 83 VAL A N 1
ATOM 647 C CA . VAL A 1 95 ? 30.115 49.528 -22.851 1.00 30.09 83 VAL A CA 1
ATOM 648 C C . VAL A 1 95 ? 31.135 49.069 -21.819 1.00 29.89 83 VAL A C 1
ATOM 649 O O . VAL A 1 95 ? 32.079 49.783 -21.529 1.00 29.64 83 VAL A O 1
ATOM 656 N N . GLU A 1 96 ? 31.008 47.857 -21.294 1.00 30.81 84 GLU A N 1
ATOM 657 C CA . GLU A 1 96 ? 31.943 47.421 -20.236 1.00 32.67 84 GLU A CA 1
ATOM 658 C C . GLU A 1 96 ? 33.368 47.258 -20.720 1.00 32.78 84 GLU A C 1
ATOM 659 O O . GLU A 1 96 ? 34.287 47.417 -19.944 1.00 34.10 84 GLU A O 1
ATOM 665 N N . ARG A 1 97 ? 33.555 47.015 -22.013 1.00 32.56 85 ARG A N 1
ATOM 666 C CA . ARG A 1 97 ? 34.872 46.9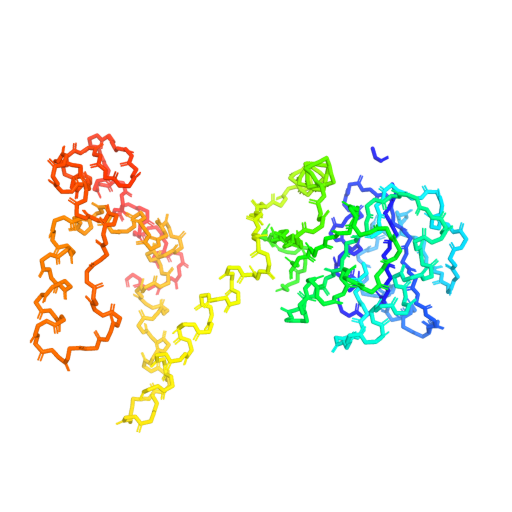89 -22.606 1.00 34.00 85 ARG A CA 1
ATOM 667 C C . ARG A 1 97 ? 35.543 48.354 -22.729 1.00 32.97 85 ARG A C 1
ATOM 668 O O . ARG A 1 97 ? 36.778 48.412 -22.904 1.00 32.70 85 ARG A O 1
ATOM 683 N N . LEU A 1 98 ? 34.745 49.433 -22.717 1.00 30.73 86 LEU A N 1
ATOM 684 C CA . LEU A 1 98 ? 35.232 50.783 -23.003 1.00 30.02 86 LEU A CA 1
ATOM 685 C C . LEU A 1 98 ? 35.546 51.556 -21.739 1.00 30.50 86 LEU A C 1
ATOM 686 O O . LEU A 1 98 ? 36.255 52.583 -21.762 1.00 29.07 86 LEU A O 1
ATOM 691 N N . THR A 1 99 ? 35.032 51.078 -20.612 1.00 30.50 87 THR A N 1
ATOM 692 C CA . THR A 1 99 ? 35.232 51.817 -19.389 1.00 31.89 87 THR A CA 1
ATOM 693 C C . THR A 1 99 ? 35.140 50.872 -18.217 1.00 32.47 87 THR A C 1
ATOM 694 O O . THR A 1 99 ? 34.441 49.851 -18.293 1.00 31.51 87 THR A O 1
ATOM 698 N N . ASN A 1 100 ? 35.779 51.278 -17.121 1.00 33.65 88 ASN A N 1
ATOM 699 C CA . ASN A 1 100 ? 35.625 50.651 -15.804 1.00 35.44 88 ASN A CA 1
ATOM 700 C C . ASN A 1 100 ? 34.642 51.414 -14.858 1.00 34.23 88 ASN A C 1
ATOM 701 O O . ASN A 1 100 ? 34.524 51.067 -13.698 1.00 34.28 88 ASN A O 1
ATOM 706 N N . ALA A 1 101 ? 33.988 52.460 -15.354 1.00 32.78 89 ALA A N 1
ATOM 707 C CA . ALA A 1 101 ? 33.013 53.214 -14.583 1.00 33.10 89 ALA A CA 1
ATOM 708 C C . ALA A 1 101 ? 31.857 52.342 -14.130 1.00 31.83 89 ALA A C 1
ATOM 709 O O . ALA A 1 101 ? 31.549 51.335 -14.782 1.00 31.00 89 ALA A O 1
ATOM 711 N N . PRO A 1 102 ? 31.159 52.763 -13.065 1.00 32.27 90 PRO A N 1
ATOM 712 C CA . PRO A 1 102 ? 29.908 52.085 -12.710 1.00 31.41 90 PRO A CA 1
ATOM 713 C C . PRO A 1 102 ? 28.933 52.124 -13.878 1.00 31.25 90 PRO A C 1
ATOM 714 O O . PRO A 1 102 ? 28.817 53.152 -14.587 1.00 30.85 90 PRO A O 1
ATOM 718 N N . LEU A 1 103 ? 28.261 51.008 -14.080 1.00 31.10 91 LEU A N 1
ATOM 719 C CA . LEU A 1 103 ? 27.259 50.838 -15.118 1.00 31.08 91 LEU A CA 1
ATOM 720 C C . LEU A 1 103 ? 25.917 50.607 -14.457 1.00 30.80 91 LEU A C 1
ATOM 721 O O . LEU A 1 103 ? 25.783 49.709 -13.639 1.00 28.32 91 LEU A O 1
ATOM 726 N N . CYS A 1 104 ? 24.924 51.399 -14.831 1.00 29.61 92 CYS A N 1
ATOM 727 C CA . CYS A 1 104 ? 23.671 51.476 -14.091 1.00 30.92 92 CYS A CA 1
ATOM 728 C C . CYS A 1 104 ? 22.514 51.249 -15.049 1.00 33.74 92 CYS A C 1
ATOM 729 O O . CYS A 1 104 ? 22.208 52.153 -15.793 1.00 37.78 92 CYS A O 1
ATOM 732 N N . SER A 1 105 ? 21.811 50.126 -14.987 1.00 32.07 93 SER A N 1
ATOM 733 C CA . SER A 1 105 ? 20.655 49.904 -15.849 1.00 33.38 93 SER A CA 1
ATOM 734 C C . SER A 1 105 ? 19.348 50.439 -15.197 1.00 33.49 93 SER A C 1
ATOM 735 O O . SER A 1 105 ? 19.053 50.108 -14.054 1.00 31.17 93 SER A O 1
ATOM 738 N N . ASN A 1 106 ? 18.604 51.285 -15.901 1.00 35.76 94 ASN A N 1
ATOM 739 C CA . ASN A 1 106 ? 17.255 51.679 -15.466 1.00 38.32 94 ASN A CA 1
ATOM 740 C C . ASN A 1 106 ? 16.383 50.511 -15.869 1.00 41.88 94 ASN A C 1
ATOM 741 O O . ASN A 1 106 ? 16.044 50.336 -17.044 1.00 44.95 94 ASN A O 1
ATOM 746 N N . THR A 1 107 ? 16.099 49.650 -14.933 1.00 45.52 95 THR A N 1
ATOM 747 C CA . THR A 1 107 ? 15.411 48.421 -15.278 1.00 49.34 95 THR A CA 1
ATOM 748 C C . THR A 1 107 ? 14.112 48.484 -14.490 1.00 50.32 95 THR A C 1
ATOM 749 O O . THR A 1 107 ? 14.136 48.726 -13.288 1.00 52.77 95 THR A O 1
ATOM 753 N N . SER A 1 108 ? 12.990 48.365 -15.191 1.00 50.66 96 SER A N 1
ATOM 754 C CA . SER A 1 108 ? 11.662 48.340 -14.557 1.00 50.98 96 SER A CA 1
ATOM 755 C C . SER A 1 108 ? 11.454 47.053 -13.774 1.00 49.41 96 SER A C 1
ATOM 756 O O . SER A 1 108 ? 11.175 47.089 -12.588 1.00 49.95 96 SER A O 1
ATOM 759 N N . VAL A 1 109 ? 11.537 45.919 -14.464 1.00 47.17 97 VAL A N 1
ATOM 760 C CA . VAL A 1 109 ? 11.321 44.635 -13.826 1.00 45.60 97 VAL A CA 1
ATOM 761 C C . VAL A 1 109 ? 12.330 43.545 -14.196 1.00 42.81 97 VAL A C 1
ATOM 762 O O . VAL A 1 109 ? 12.326 42.509 -13.536 1.00 42.31 97 VAL A O 1
ATOM 766 N N . ILE A 1 110 ? 13.118 43.744 -15.259 1.00 38.89 98 ILE A N 1
ATOM 767 C CA . ILE A 1 110 ? 14.109 42.754 -15.668 1.00 37.17 98 ILE A CA 1
ATOM 768 C C . ILE A 1 110 ? 15.086 42.623 -14.502 1.00 34.55 98 ILE A C 1
ATOM 769 O O . ILE A 1 110 ? 15.560 43.628 -13.978 1.00 32.13 98 ILE A O 1
ATOM 774 N N . SER A 1 111 ? 15.326 41.385 -14.091 1.00 31.96 99 SER A N 1
ATOM 775 C CA . SER A 1 111 ? 16.195 41.071 -12.952 1.00 30.99 99 SER A CA 1
ATOM 776 C C . SER A 1 111 ? 17.649 41.559 -13.127 1.00 29.90 99 SER A C 1
ATOM 777 O O . SER A 1 111 ? 18.313 41.227 -14.112 1.00 27.61 99 SER A O 1
ATOM 780 N N . VAL A 1 112 ? 18.156 42.324 -12.168 1.00 30.18 100 VAL A N 1
ATOM 781 C CA . VAL A 1 112 ? 19.535 42.785 -12.213 1.00 29.43 100 VAL A CA 1
ATOM 782 C C . VAL A 1 112 ? 20.519 41.639 -12.086 1.00 28.59 100 VAL A C 1
ATOM 783 O O . VAL A 1 112 ? 21.623 41.691 -12.682 1.00 27.81 100 VAL A O 1
ATOM 787 N N . ASP A 1 113 ? 20.131 40.605 -11.345 1.00 27.91 101 ASP A N 1
ATOM 788 C CA . ASP A 1 113 ? 20.978 39.415 -11.245 1.00 29.01 101 ASP A CA 1
ATOM 789 C C . ASP A 1 113 ? 21.064 38.684 -12.590 1.00 28.80 101 ASP A C 1
ATOM 790 O O . ASP A 1 113 ? 22.140 38.206 -12.973 1.00 28.38 101 ASP A O 1
ATOM 795 N N . ASP A 1 114 ? 19.963 38.624 -13.335 1.00 28.21 102 ASP A N 1
ATOM 796 C CA . ASP A 1 114 ? 20.015 37.939 -14.641 1.00 27.69 102 ASP A CA 1
ATOM 797 C C . ASP A 1 114 ? 20.900 38.716 -15.636 1.00 27.30 102 ASP A C 1
ATOM 798 O O . ASP A 1 114 ? 21.632 38.134 -16.455 1.00 26.72 102 ASP A O 1
ATOM 803 N N . ILE A 1 115 ? 20.831 40.043 -15.583 1.00 27.22 103 ILE A N 1
ATOM 804 C CA . ILE A 1 115 ? 21.735 40.866 -16.364 1.00 27.49 103 ILE A CA 1
ATOM 805 C C . ILE A 1 115 ? 23.201 40.690 -15.917 1.00 27.84 103 ILE A C 1
ATOM 806 O O . ILE A 1 115 ? 24.088 40.386 -16.737 1.00 28.65 103 ILE A O 1
ATOM 811 N N . ALA A 1 116 ? 23.429 40.830 -14.618 1.00 27.06 104 ALA A N 1
ATOM 812 C CA . ALA A 1 116 ? 24.780 40.790 -14.062 1.00 28.00 104 ALA A CA 1
ATOM 813 C C . ALA A 1 116 ? 25.500 39.517 -14.373 1.00 26.99 104 ALA A C 1
ATOM 814 O O . ALA A 1 116 ? 26.683 39.517 -14.608 1.00 27.89 104 ALA A O 1
ATOM 816 N N . GLU A 1 117 ? 24.803 38.402 -14.346 1.00 28.15 105 GLU A N 1
ATOM 817 C CA . GLU A 1 117 ? 25.474 37.126 -14.577 1.00 29.13 105 GLU A CA 1
ATOM 818 C C . GLU A 1 117 ? 25.924 36.948 -16.039 1.00 28.67 105 GLU A C 1
ATOM 819 O O . GLU A 1 117 ? 26.694 36.026 -16.337 1.00 27.06 105 GLU A O 1
ATOM 825 N N . ARG A 1 118 ? 25.471 37.844 -16.939 1.00 27.66 106 ARG A N 1
ATOM 826 C CA . ARG A 1 118 ? 25.861 37.786 -18.331 1.00 28.60 106 ARG A CA 1
ATOM 827 C C . ARG A 1 118 ? 26.929 38.835 -18.708 1.00 28.12 106 ARG A C 1
ATOM 828 O O . ARG A 1 118 ? 27.360 38.897 -19.860 1.00 28.55 106 ARG A O 1
ATOM 836 N N . LEU A 1 119 ? 27.383 39.605 -17.730 1.00 27.99 107 LEU A N 1
ATOM 837 C CA . LEU A 1 119 ? 28.452 40.581 -17.915 1.00 28.03 107 LEU A CA 1
ATOM 838 C C . LEU A 1 119 ? 29.808 40.003 -17.530 1.00 28.82 107 LEU A C 1
ATOM 839 O O . LEU A 1 119 ? 29.919 39.119 -16.676 1.00 27.82 107 LEU A O 1
ATOM 844 N N . ASP A 1 120 ? 30.835 40.564 -18.143 1.00 29.56 108 ASP A N 1
ATOM 845 C CA . ASP A 1 120 ? 32.228 40.216 -17.816 1.00 30.41 108 ASP A CA 1
ATOM 846 C C . ASP A 1 120 ? 32.669 40.774 -16.469 1.00 29.80 108 ASP A C 1
ATOM 847 O O . ASP A 1 120 ? 33.439 40.148 -15.769 1.00 28.74 108 ASP A O 1
ATOM 856 N N . SER A 1 121 ? 32.186 41.953 -16.098 1.00 29.42 109 SER A N 1
ATOM 857 C CA . SER A 1 121 ? 32.667 42.603 -14.871 1.00 30.40 109 SER A CA 1
ATOM 858 C C . SER A 1 121 ? 31.496 43.137 -14.027 1.00 30.59 109 SER A C 1
ATOM 859 O O . SER A 1 121 ? 31.294 44.370 -13.864 1.00 29.65 109 SER A O 1
ATOM 862 N N . PRO A 1 122 ? 30.729 42.213 -13.455 1.00 29.60 110 PRO A N 1
ATOM 863 C CA . PRO A 1 122 ? 29.491 42.635 -12.785 1.00 29.46 110 PRO A CA 1
ATOM 864 C C . PRO A 1 122 ? 29.678 43.323 -11.415 1.00 29.55 110 PRO A C 1
ATOM 865 O O . PRO A 1 122 ? 28.685 43.782 -10.840 1.00 29.29 110 PRO A O 1
ATOM 869 N N . SER A 1 123 ? 30.906 43.365 -10.879 1.00 29.21 111 SER A N 1
ATOM 870 C CA . SER A 1 123 ? 31.096 44.022 -9.597 1.00 29.85 111 SER A CA 1
ATOM 871 C C . SER A 1 123 ? 30.748 45.509 -9.622 1.00 29.40 111 SER A C 1
ATOM 872 O O . SER A 1 123 ? 30.418 46.067 -8.572 1.00 28.83 111 SER A O 1
ATOM 875 N N . ARG A 1 124 ? 30.796 46.133 -10.804 1.00 29.14 112 ARG A N 1
ATOM 876 C CA . ARG A 1 124 ? 30.504 47.568 -10.934 1.00 29.19 112 ARG A CA 1
ATOM 877 C C . ARG A 1 124 ? 29.223 47.829 -11.718 1.00 28.57 112 ARG A C 1
ATOM 878 O O . ARG A 1 124 ? 29.001 48.916 -12.218 1.00 28.87 112 ARG A O 1
ATOM 886 N N . PHE A 1 125 ? 28.339 46.831 -11.752 1.00 27.63 113 PHE A N 1
ATOM 887 C CA . PHE A 1 125 ? 27.040 46.934 -12.389 1.00 27.19 113 PHE A CA 1
ATOM 888 C C . PHE A 1 125 ? 25.975 46.930 -11.292 1.00 28.06 113 PHE A C 1
ATOM 889 O O . PHE A 1 125 ? 26.057 46.158 -10.302 1.00 26.85 113 PHE A O 1
ATOM 897 N N . LEU A 1 126 ? 24.978 47.772 -11.483 1.00 26.84 114 LEU A N 1
ATOM 898 C CA . LEU A 1 126 ? 23.817 47.750 -10.617 1.00 28.44 114 LEU A CA 1
ATOM 899 C C . LEU A 1 126 ? 22.620 48.355 -11.324 1.00 28.70 114 LEU A C 1
ATOM 900 O O . LEU A 1 126 ? 22.749 48.954 -12.405 1.00 28.72 114 LEU A O 1
ATOM 905 N N . GLY A 1 127 ? 21.465 48.210 -10.717 1.00 29.04 115 GLY A N 1
ATOM 906 C CA . GLY A 1 127 ? 20.231 48.759 -11.274 1.00 29.77 115 GLY A CA 1
ATOM 907 C C . GLY A 1 127 ? 20.053 50.116 -10.628 1.00 30.98 115 GLY A C 1
ATOM 908 O O . GLY A 1 127 ? 20.321 50.289 -9.432 1.00 27.83 115 GLY A O 1
ATOM 909 N N . VAL A 1 128 ? 19.596 51.090 -11.412 1.00 31.85 116 VAL A N 1
ATOM 910 C CA . VAL A 1 128 ? 19.163 52.399 -10.836 1.00 33.53 116 VAL A CA 1
ATOM 911 C C . VAL A 1 128 ? 17.797 52.699 -11.426 1.00 34.44 116 VAL A C 1
ATOM 912 O O . VAL A 1 128 ? 17.707 53.029 -12.643 1.00 38.21 116 VAL A O 1
ATOM 916 N N . HIS A 1 129 ? 16.768 52.594 -10.580 1.00 31.41 117 HIS A N 1
ATOM 917 C CA . HIS A 1 129 ? 15.369 52.682 -10.904 1.00 31.03 117 HIS A CA 1
ATOM 918 C C . HIS A 1 129 ? 14.836 54.087 -10.590 1.00 30.05 117 HIS A C 1
ATOM 919 O O . HIS A 1 129 ? 14.693 54.490 -9.437 1.00 27.90 117 HIS A O 1
ATOM 926 N N . TRP A 1 130 ? 14.689 54.861 -11.657 1.00 28.90 118 TRP A N 1
ATOM 927 C CA . TRP A 1 130 ? 14.203 56.223 -11.602 1.00 27.88 118 TRP A CA 1
ATOM 928 C C . TRP A 1 130 ? 12.719 56.177 -11.720 1.00 28.60 118 TRP A C 1
ATOM 929 O O . TRP A 1 130 ? 12.171 55.289 -12.348 1.00 27.82 118 TRP A O 1
ATOM 948 N N . ASN A 1 132 ? 8.975 58.306 -12.704 1.00 30.97 120 ASN A N 1
ATOM 949 C CA . ASN A 1 132 ? 8.557 59.027 -13.894 1.00 32.02 120 ASN A CA 1
ATOM 950 C C . ASN A 1 132 ? 7.801 60.282 -13.540 1.00 31.20 120 ASN A C 1
ATOM 951 O O . ASN A 1 132 ? 6.750 60.172 -12.929 1.00 29.66 120 ASN A O 1
ATOM 956 N N . PRO A 1 133 ? 8.279 61.469 -13.978 1.00 30.48 121 PRO A N 1
ATOM 957 C CA . PRO A 1 133 ? 9.537 61.754 -14.696 1.00 30.36 121 PRO A CA 1
ATOM 958 C C . PRO A 1 133 ? 10.749 61.812 -13.782 1.00 29.28 121 PRO A C 1
ATOM 959 O O . PRO A 1 133 ? 10.624 62.332 -12.649 1.00 27.71 121 PRO A O 1
ATOM 963 N N . PRO A 1 134 ? 11.908 61.268 -14.249 1.00 29.15 122 PRO A N 1
ATOM 964 C CA . PRO A 1 134 ? 13.131 61.205 -13.466 1.00 27.82 122 PRO A CA 1
ATOM 965 C C . PRO A 1 134 ? 13.561 62.538 -12.881 1.00 27.36 122 PRO A C 1
ATOM 966 O O . PRO A 1 134 ? 14.066 62.563 -11.785 1.00 28.07 122 PRO A O 1
ATOM 970 N N . HIS A 1 135 ? 13.301 63.631 -13.591 1.00 27.24 123 HIS A N 1
ATOM 971 C CA . HIS A 1 135 ? 13.751 64.944 -13.195 1.00 28.70 123 HIS A CA 1
ATOM 972 C C . HIS A 1 135 ? 12.782 65.619 -12.259 1.00 28.57 123 HIS A C 1
ATOM 973 O O . HIS A 1 135 ? 13.079 66.695 -11.762 1.00 29.93 123 HIS A O 1
ATOM 980 N N . VAL A 1 136 ? 11.615 65.020 -12.031 1.00 27.05 124 VAL A N 1
ATOM 981 C CA . VAL A 1 136 ? 10.656 65.568 -11.085 1.00 26.03 124 VAL A CA 1
ATOM 982 C C . VAL A 1 136 ? 10.590 64.781 -9.774 1.00 25.75 124 VAL A C 1
ATOM 983 O O . VAL A 1 136 ? 10.588 65.348 -8.673 1.00 24.10 124 VAL A O 1
ATOM 995 N N . PRO A 1 138 ? 11.361 62.593 -6.656 1.00 26.94 126 PRO A N 1
ATOM 996 C CA . PRO A 1 138 ? 12.582 62.527 -5.842 1.00 26.74 126 PRO A CA 1
ATOM 997 C C . PRO A 1 138 ? 13.186 61.161 -5.567 1.00 26.96 126 PRO A C 1
ATOM 998 O O . PRO A 1 138 ? 14.403 61.092 -5.356 1.00 28.10 126 PRO A O 1
ATOM 1002 N N . LEU A 1 139 ? 12.401 60.082 -5.607 1.00 25.16 127 LEU A N 1
ATOM 1003 C CA . LEU A 1 139 ? 12.929 58.767 -5.248 1.00 25.56 127 LEU A CA 1
ATOM 1004 C C . LEU A 1 139 ? 13.701 58.114 -6.386 1.00 24.30 127 LEU A C 1
ATOM 1005 O O . LEU A 1 139 ? 13.260 58.123 -7.548 1.00 24.28 127 LEU A O 1
ATOM 1010 N N . VAL A 1 140 ? 14.882 57.603 -6.060 1.00 23.81 128 VAL A N 1
ATOM 1011 C CA . VAL A 1 140 ? 15.592 56.708 -6.956 1.00 25.02 128 VAL A CA 1
ATOM 1012 C C . VAL A 1 140 ? 16.012 55.514 -6.119 1.00 24.65 128 VAL A C 1
ATOM 1013 O O . VAL A 1 140 ? 16.561 55.671 -5.030 1.00 26.85 128 VAL A O 1
ATOM 1017 N N . GLU A 1 141 ? 15.722 54.331 -6.618 1.00 24.19 129 GLU A N 1
ATOM 1018 C CA . GLU A 1 141 ? 16.146 53.089 -5.979 1.00 25.40 129 GLU A CA 1
ATOM 1019 C C . GLU A 1 141 ? 17.394 52.557 -6.652 1.00 26.48 129 GLU A C 1
ATOM 1020 O O . GLU A 1 141 ? 17.475 52.534 -7.875 1.00 26.89 129 GLU A O 1
ATOM 1026 N N . ILE A 1 142 ? 18.371 52.162 -5.857 1.00 25.11 130 ILE A N 1
ATOM 1027 C CA . ILE A 1 142 ? 19.492 51.388 -6.382 1.00 27.35 130 ILE A CA 1
ATOM 1028 C C . ILE A 1 142 ? 19.188 49.951 -6.094 1.00 28.62 130 ILE A C 1
ATOM 1029 O O . ILE A 1 142 ? 18.921 49.618 -4.933 1.00 29.93 130 ILE A O 1
ATOM 1034 N N . VAL A 1 143 ? 19.246 49.105 -7.123 1.00 27.93 131 VAL A N 1
ATOM 1035 C CA . VAL A 1 143 ? 18.905 47.708 -6.966 1.00 27.55 131 VAL A CA 1
ATOM 1036 C C . VAL A 1 143 ? 20.170 46.920 -7.280 1.00 27.72 131 VAL A C 1
ATOM 1037 O O . VAL A 1 143 ? 20.632 46.917 -8.410 1.00 26.37 131 VAL A O 1
ATOM 1041 N N . ILE A 1 144 ? 20.728 46.287 -6.264 1.00 28.00 132 ILE A N 1
ATOM 1042 C CA . ILE A 1 144 ? 21.984 45.599 -6.419 1.00 29.04 132 ILE A CA 1
ATOM 1043 C C . ILE A 1 144 ? 21.831 44.104 -6.735 1.00 27.73 132 ILE A C 1
ATOM 1044 O O . ILE A 1 144 ? 20.877 43.439 -6.331 1.00 27.60 132 ILE A O 1
ATOM 1049 N N . SER A 1 145 ? 22.792 43.585 -7.472 1.00 27.54 133 SER A N 1
ATOM 1050 C CA . SER A 1 145 ? 22.850 42.159 -7.719 1.00 26.72 133 SER A CA 1
ATOM 1051 C C . SER A 1 145 ? 23.704 41.524 -6.631 1.00 27.61 133 SER A C 1
ATOM 1052 O O . SER A 1 145 ? 24.322 42.243 -5.832 1.00 26.92 133 SER A O 1
ATOM 1055 N N . ARG A 1 146 ? 23.774 40.189 -6.636 1.00 26.88 134 ARG A N 1
ATOM 1056 C CA . ARG A 1 146 ? 24.731 39.459 -5.746 1.00 27.81 134 ARG A CA 1
ATOM 1057 C C . ARG A 1 146 ? 26.190 39.737 -6.058 1.00 26.72 134 ARG A C 1
ATOM 1058 O O . ARG A 1 146 ? 27.039 39.477 -5.247 1.00 27.62 134 ARG A O 1
ATOM 1066 N N . PHE A 1 147 ? 26.470 40.338 -7.201 1.00 26.31 135 PHE A N 1
ATOM 1067 C CA . PHE A 1 147 ? 27.832 40.653 -7.613 1.00 26.98 135 PHE A CA 1
ATOM 1068 C C . PHE A 1 147 ? 28.304 42.040 -7.261 1.00 26.58 135 PHE A C 1
ATOM 1069 O O . PHE A 1 147 ? 29.487 42.289 -7.204 1.00 27.64 135 PHE A O 1
ATOM 1077 N N . THR A 1 148 ? 27.383 42.979 -7.144 1.00 28.33 136 THR A N 1
ATOM 1078 C CA . THR A 1 148 ? 27.699 44.379 -7.014 1.00 26.93 136 THR A CA 1
ATOM 1079 C C . THR A 1 148 ? 28.575 44.598 -5.772 1.00 28.24 136 THR A C 1
ATOM 1080 O O . THR A 1 148 ? 28.250 44.125 -4.654 1.00 27.96 136 THR A O 1
ATOM 1084 N N . ASP A 1 149 ? 29.656 45.335 -5.920 1.00 28.95 137 ASP A N 1
ATOM 1085 C CA . ASP A 1 149 ? 30.479 45.640 -4.732 1.00 30.13 137 ASP A CA 1
ATOM 1086 C C . ASP A 1 149 ? 30.037 46.896 -4.009 1.00 30.36 137 ASP A C 1
ATOM 1087 O O . ASP A 1 149 ? 29.302 47.718 -4.548 1.00 29.93 137 ASP A O 1
ATOM 1092 N N . SER A 1 150 ? 30.479 47.041 -2.770 1.00 30.49 138 SER A N 1
ATOM 1093 C CA . SER A 1 150 ? 30.048 48.145 -1.915 1.00 32.17 138 SER A CA 1
ATOM 1094 C C . SER A 1 150 ? 30.498 49.524 -2.396 1.00 32.18 138 SER A C 1
ATOM 1095 O O . SER A 1 150 ? 29.791 50.517 -2.202 1.00 33.34 138 SER A O 1
ATOM 1100 N N . LYS A 1 151 ? 31.687 49.562 -2.956 1.00 32.11 139 LYS A N 1
ATOM 1101 C CA . LYS A 1 151 ? 32.275 50.792 -3.498 1.00 33.97 139 LYS A CA 1
ATOM 1102 C C . LYS A 1 151 ? 31.440 51.376 -4.619 1.00 32.46 139 LYS A C 1
ATOM 1103 O O . LYS A 1 151 ? 31.283 52.607 -4.687 1.00 32.44 139 LYS A O 1
ATOM 1106 N N . THR A 1 152 ? 30.928 50.496 -5.480 1.00 31.40 140 THR A N 1
ATOM 1107 C CA . THR A 1 152 ? 30.073 50.911 -6.586 1.00 31.03 140 THR A CA 1
ATOM 1108 C C . THR A 1 152 ? 28.749 51.462 -6.062 1.00 29.77 140 THR A C 1
ATOM 1109 O O . THR A 1 152 ? 28.291 52.505 -6.512 1.00 29.41 140 THR A O 1
ATOM 1113 N N . VAL A 1 153 ? 28.151 50.781 -5.092 1.00 28.86 141 VAL A N 1
ATOM 1114 C CA . VAL A 1 153 ? 26.966 51.304 -4.477 1.00 29.43 141 VAL A CA 1
ATOM 1115 C C . VAL A 1 153 ? 27.170 52.672 -3.850 1.00 29.60 141 VAL A C 1
ATOM 1116 O O . VAL A 1 153 ? 26.363 53.579 -4.071 1.00 30.01 141 VAL A O 1
ATOM 1120 N N . ALA A 1 154 ? 28.203 52.820 -3.022 1.00 30.47 142 ALA A N 1
ATOM 1121 C CA . ALA A 1 154 ? 28.397 54.082 -2.305 1.00 30.62 142 ALA A CA 1
ATOM 1122 C C . ALA A 1 154 ? 28.678 55.265 -3.256 1.00 30.97 142 ALA A C 1
ATOM 1123 O O . ALA A 1 154 ? 28.220 56.385 -3.026 1.00 32.94 142 ALA A O 1
ATOM 1125 N N . PHE A 1 155 ? 29.434 55.010 -4.305 1.00 31.81 143 PHE A N 1
ATOM 1126 C CA . PHE A 1 155 ? 29.689 55.984 -5.338 1.00 32.46 143 PHE A CA 1
ATOM 1127 C C . PHE A 1 155 ? 28.384 56.455 -6.009 1.00 31.67 143 PHE A C 1
ATOM 1128 O O . PHE A 1 155 ? 28.102 57.648 -6.064 1.00 32.39 143 PHE A O 1
ATOM 1136 N N . VAL A 1 156 ? 27.578 55.514 -6.450 1.00 30.06 144 VAL A N 1
ATOM 1137 C CA . VAL A 1 156 ? 26.299 55.840 -7.119 1.00 29.76 144 VAL A CA 1
ATOM 1138 C C . VAL A 1 156 ? 25.301 56.467 -6.157 1.00 29.82 144 VAL A C 1
ATOM 1139 O O . VAL A 1 156 ? 24.668 57.457 -6.492 1.00 29.17 144 VAL A O 1
ATOM 1143 N N . GLU A 1 157 ? 25.237 55.963 -4.923 1.00 30.59 145 GLU A N 1
ATOM 1144 C CA . GLU A 1 157 ? 24.392 56.561 -3.901 1.00 30.63 145 GLU A CA 1
ATOM 1145 C C . GLU A 1 157 ? 24.759 58.014 -3.635 1.00 30.08 145 GLU A C 1
ATOM 1146 O O . GLU A 1 157 ? 23.883 58.863 -3.556 1.00 30.30 145 GLU A O 1
ATOM 1152 N N . GLY A 1 158 ? 26.058 58.289 -3.489 1.00 30.44 146 GLY A N 1
ATOM 1153 C CA . GLY A 1 158 ? 26.559 59.645 -3.262 1.00 30.87 146 GLY A CA 1
ATOM 1154 C C . GLY A 1 158 ? 26.231 60.565 -4.442 1.00 30.14 146 GLY A C 1
ATOM 1155 O O . GLY A 1 158 ? 25.719 61.657 -4.252 1.00 30.60 146 GLY A O 1
ATOM 1156 N N . PHE A 1 159 ? 26.496 60.101 -5.654 1.00 29.84 147 PHE A N 1
ATOM 1157 C CA . PHE A 1 159 ? 26.133 60.836 -6.869 1.00 28.94 147 PHE A CA 1
ATOM 1158 C C . PHE A 1 159 ? 24.653 61.214 -6.858 1.00 28.16 147 PHE A C 1
ATOM 1159 O O . PHE A 1 159 ? 24.268 62.364 -7.069 1.00 27.81 147 PHE A O 1
ATOM 1167 N N . LEU A 1 160 ? 23.797 60.230 -6.628 1.00 28.35 148 LEU A N 1
ATOM 1168 C CA . LEU A 1 160 ? 22.360 60.496 -6.660 1.00 28.39 148 LEU A CA 1
ATOM 1169 C C . LEU A 1 160 ? 21.923 61.421 -5.521 1.00 28.96 148 LEU A C 1
ATOM 1170 O O . LEU A 1 160 ? 21.108 62.305 -5.729 1.00 29.07 148 LEU A O 1
ATOM 1175 N N . ARG A 1 161 ? 22.477 61.228 -4.336 1.00 31.60 149 ARG A N 1
ATOM 1176 C CA . ARG A 1 161 ? 22.116 62.072 -3.185 1.00 33.70 149 ARG A CA 1
ATOM 1177 C C . ARG A 1 161 ? 22.523 63.520 -3.468 1.00 32.73 149 ARG A C 1
ATOM 1178 O O . ARG A 1 161 ? 21.756 64.467 -3.234 1.00 32.85 149 ARG A O 1
ATOM 1186 N N . GLU A 1 162 ? 23.711 63.699 -4.017 1.00 32.85 150 GLU A N 1
ATOM 1187 C CA . GLU A 1 162 ? 24.212 65.052 -4.265 1.00 33.52 150 GLU A CA 1
ATOM 1188 C C . GLU A 1 162 ? 23.423 65.731 -5.376 1.00 33.63 150 GLU A C 1
ATOM 1189 O O . GLU A 1 162 ? 23.389 66.938 -5.470 1.00 32.36 150 GLU A O 1
ATOM 1192 N N . LEU A 1 163 ? 22.737 64.932 -6.188 1.00 33.34 151 LEU A N 1
ATOM 1193 C CA . LEU A 1 163 ? 21.848 65.462 -7.189 1.00 33.82 151 LEU A CA 1
ATOM 1194 C C . LEU A 1 163 ? 20.531 65.937 -6.595 1.00 33.09 151 LEU A C 1
ATOM 1195 O O . LEU A 1 163 ? 19.725 66.577 -7.290 1.00 34.00 151 LEU A O 1
ATOM 1200 N N . GLY A 1 164 ? 20.281 65.607 -5.321 1.00 31.85 152 GLY A N 1
ATOM 1201 C CA . GLY A 1 164 ? 19.046 65.983 -4.671 1.00 30.63 152 GLY A CA 1
ATOM 1202 C C . GLY A 1 164 ? 18.008 64.886 -4.650 1.00 30.00 152 GLY A C 1
ATOM 1203 O O . GLY A 1 164 ? 16.883 65.124 -4.197 1.00 28.21 152 GLY A O 1
ATOM 1204 N N . LYS A 1 165 ? 18.388 63.658 -5.035 1.00 28.78 153 LYS A N 1
ATOM 1205 C CA . LYS A 1 165 ? 17.445 62.537 -4.984 1.00 28.05 153 LYS A CA 1
ATOM 1206 C C . LYS A 1 165 ? 17.409 61.888 -3.597 1.00 28.14 153 LYS A C 1
ATOM 1207 O O . LYS A 1 165 ? 18.381 61.933 -2.829 1.00 28.06 153 LYS A O 1
ATOM 1213 N N . GLU A 1 166 ? 16.261 61.297 -3.260 1.00 28.32 154 GLU A N 1
ATOM 1214 C CA . GLU A 1 166 ? 16.096 60.466 -2.091 1.00 28.13 154 GLU A CA 1
ATOM 1215 C C . GLU A 1 166 ? 16.413 59.028 -2.513 1.00 27.80 154 GLU A C 1
ATOM 1216 O O . GLU A 1 166 ? 15.745 58.438 -3.378 1.00 28.72 154 GLU A O 1
ATOM 1222 N N . VAL A 1 167 ? 17.459 58.464 -1.952 1.00 27.39 155 VAL A N 1
ATOM 1223 C CA . VAL A 1 167 ? 17.956 57.184 -2.454 1.00 27.29 155 VAL A CA 1
ATOM 1224 C C . VAL A 1 167 ? 17.644 56.062 -1.474 1.00 28.16 155 VAL A C 1
ATOM 1225 O O . VAL A 1 167 ? 17.881 56.194 -0.276 1.00 28.48 155 VAL A O 1
ATOM 1229 N N . VAL A 1 168 ? 17.115 54.957 -1.996 1.00 27.20 156 VAL A N 1
ATOM 1230 C CA . VAL A 1 168 ? 16.949 53.732 -1.241 1.00 27.45 156 VAL A CA 1
ATOM 1231 C C . VAL A 1 168 ? 17.689 52.607 -1.985 1.00 27.45 156 VAL A C 1
ATOM 1232 O O . VAL A 1 168 ? 17.496 52.432 -3.193 1.00 25.37 156 VAL A O 1
ATOM 1236 N N . VAL A 1 169 ? 18.541 51.876 -1.251 1.00 26.82 157 VAL A N 1
ATOM 1237 C CA . VAL A 1 169 ? 19.306 50.760 -1.813 1.00 27.77 157 VAL A CA 1
ATOM 1238 C C . VAL A 1 169 ? 18.596 49.468 -1.482 1.00 28.61 157 VAL A C 1
ATOM 1239 O O . VAL A 1 169 ? 18.270 49.263 -0.317 1.00 28.59 157 VAL A O 1
ATOM 1243 N N . CYS A 1 170 ? 18.371 48.626 -2.494 1.00 28.51 158 CYS A N 1
ATOM 1244 C CA . CYS A 1 170 ? 17.521 47.434 -2.423 1.00 31.27 158 CYS A CA 1
ATOM 1245 C C . CYS A 1 170 ? 18.396 46.291 -2.901 1.00 30.45 158 CYS A C 1
ATOM 1246 O O . CYS A 1 170 ? 19.194 46.520 -3.777 1.00 31.36 158 CYS A O 1
ATOM 1249 N N . LYS A 1 171 ? 18.191 45.090 -2.375 1.00 30.37 159 LYS A N 1
ATOM 1250 C CA . LYS A 1 171 ? 18.862 43.887 -2.865 1.00 30.19 159 LYS A CA 1
ATOM 1251 C C . LYS A 1 171 ? 17.954 43.125 -3.813 1.00 27.59 159 LYS A C 1
ATOM 1252 O O . LYS A 1 171 ? 16.841 42.739 -3.455 1.00 28.31 159 LYS A O 1
ATOM 1258 N N . GLY A 1 172 ? 18.430 42.923 -5.031 1.00 26.43 160 GLY A N 1
ATOM 1259 C CA . GLY A 1 172 ? 17.807 42.056 -6.012 1.00 27.13 160 GLY A CA 1
ATOM 1260 C C . GLY A 1 172 ? 16.533 42.548 -6.661 1.00 26.80 160 GLY A C 1
ATOM 1261 O O . GLY A 1 172 ? 16.382 42.396 -7.885 1.00 27.92 160 GLY A O 1
ATOM 1262 N N . GLN A 1 173 ? 15.603 43.095 -5.866 1.00 27.73 161 GLN A N 1
ATOM 1263 C CA . GLN A 1 173 ? 14.295 43.589 -6.382 1.00 28.18 161 GLN A CA 1
ATOM 1264 C C . GLN A 1 173 ? 13.994 44.954 -5.837 1.00 26.27 161 GLN A C 1
ATOM 1265 O O . GLN A 1 173 ? 14.287 45.235 -4.688 1.00 25.53 161 GLN A O 1
ATOM 1271 N N . SER A 1 174 ? 13.333 45.753 -6.648 1.00 24.63 162 SER A N 1
ATOM 1272 C CA . SER A 1 174 ? 12.764 47.026 -6.223 1.00 26.37 162 SER A CA 1
ATOM 1273 C C . SER A 1 174 ? 11.714 46.905 -5.095 1.00 27.40 162 SER A C 1
ATOM 1274 O O . SER A 1 174 ? 10.745 46.134 -5.216 1.00 29.14 162 SER A O 1
ATOM 1277 N N . LEU A 1 175 ? 11.849 47.739 -4.062 1.00 27.49 163 LEU A N 1
ATOM 1278 C CA . LEU A 1 175 ? 10.878 47.797 -2.966 1.00 27.57 163 LEU A CA 1
ATOM 1279 C C . LEU A 1 175 ? 9.574 48.418 -3.408 1.00 28.74 163 LEU A C 1
ATOM 1280 O O . LEU A 1 175 ? 8.494 47.964 -3.053 1.00 28.05 163 LEU A O 1
ATOM 1285 N N . VAL A 1 176 ? 9.662 49.460 -4.232 1.00 29.58 164 VAL A N 1
ATOM 1286 C CA . VAL A 1 176 ? 8.503 50.039 -4.857 1.00 28.71 164 VAL A CA 1
ATOM 1287 C C . VAL A 1 176 ? 7.714 49.027 -5.665 1.00 27.98 164 VAL A C 1
ATOM 1288 O O . VAL A 1 176 ? 6.505 48.989 -5.533 1.00 29.20 164 VAL A O 1
ATOM 1292 N N . ASN A 1 177 ? 8.355 48.218 -6.504 1.00 27.76 165 ASN A N 1
ATOM 1293 C CA . ASN A 1 177 ? 7.656 47.202 -7.322 1.00 27.51 165 ASN A CA 1
ATOM 1294 C C . ASN A 1 177 ? 6.990 46.203 -6.373 1.00 27.77 165 ASN A C 1
ATOM 1295 O O . ASN A 1 177 ? 5.860 45.753 -6.586 1.00 26.39 165 ASN A O 1
ATOM 1300 N N . ARG A 1 178 ? 7.688 45.873 -5.278 1.00 28.27 166 ARG A N 1
ATOM 1301 C CA . ARG A 1 178 ? 7.162 44.869 -4.327 1.00 27.56 166 ARG A CA 1
ATOM 1302 C C . ARG A 1 178 ? 5.899 45.389 -3.678 1.00 27.08 166 ARG A C 1
ATOM 1303 O O . ARG A 1 178 ? 4.922 44.668 -3.576 1.00 27.71 166 ARG A O 1
ATOM 1311 N N . PHE A 1 179 ? 5.931 46.638 -3.206 1.00 28.36 167 PHE A N 1
ATOM 1312 C CA . PHE A 1 179 ? 4.765 47.243 -2.576 1.00 28.96 167 PHE A CA 1
ATOM 1313 C C . PHE A 1 179 ? 3.620 47.434 -3.572 1.00 29.74 167 PHE A C 1
ATOM 1314 O O . PHE A 1 179 ? 2.495 47.177 -3.235 1.00 28.32 167 PHE A O 1
ATOM 1322 N N . ASN A 1 180 ? 3.923 47.864 -4.793 1.00 30.03 168 ASN A N 1
ATOM 1323 C CA . ASN A 1 180 ? 2.875 48.058 -5.803 1.00 30.29 168 ASN A CA 1
ATOM 1324 C C . ASN A 1 180 ? 2.166 46.727 -6.119 1.00 29.90 168 ASN A C 1
ATOM 1325 O O . ASN A 1 180 ? 0.938 46.679 -6.241 1.00 29.55 168 ASN A O 1
ATOM 1330 N N . ALA A 1 181 ? 2.940 45.641 -6.251 1.00 29.37 169 ALA A N 1
ATOM 1331 C CA . ALA A 1 181 ? 2.376 44.311 -6.495 1.00 29.90 169 ALA A CA 1
ATOM 1332 C C . ALA A 1 181 ? 1.557 43.793 -5.318 1.00 29.34 169 ALA A C 1
ATOM 1333 O O . ALA A 1 181 ? 0.501 43.205 -5.508 1.00 30.67 169 ALA A O 1
ATOM 1335 N N . ALA A 1 182 ? 2.025 44.007 -4.102 1.00 29.02 170 ALA A N 1
ATOM 1336 C CA . ALA A 1 182 ? 1.260 43.624 -2.927 1.00 28.98 170 ALA A CA 1
ATOM 1337 C C . ALA A 1 182 ? -0.058 44.355 -2.851 1.00 29.75 170 ALA A C 1
ATOM 1338 O O . ALA A 1 182 ? -1.088 43.749 -2.556 1.00 29.16 170 ALA A O 1
ATOM 1340 N N . VAL A 1 183 ? -0.040 45.672 -3.084 1.00 29.64 171 VAL A N 1
ATOM 1341 C CA . VAL A 1 183 ? -1.278 46.448 -3.074 1.00 30.19 171 VAL A CA 1
ATOM 1342 C C . VAL A 1 183 ? -2.199 46.031 -4.246 1.00 29.61 171 VAL A C 1
ATOM 1343 O O . VAL A 1 183 ? -3.406 45.853 -4.057 1.00 29.68 171 VAL A O 1
ATOM 1347 N N . LEU A 1 184 ? -1.632 45.867 -5.433 1.00 29.27 172 LEU A N 1
ATOM 1348 C CA . LEU A 1 184 ? -2.437 45.495 -6.598 1.00 29.56 172 LEU A CA 1
ATOM 1349 C C . LEU A 1 184 ? -3.042 44.106 -6.480 1.00 29.19 172 LEU A C 1
ATOM 1350 O O . LEU A 1 184 ? -4.172 43.884 -6.930 1.00 28.36 172 LEU A O 1
ATOM 1355 N N . SER A 1 185 ? -2.315 43.169 -5.862 1.00 28.48 173 SER A N 1
ATOM 1356 C CA . SER A 1 185 ? -2.850 41.836 -5.644 1.00 27.99 173 SER A CA 1
ATOM 1357 C C . SER A 1 185 ? -4.080 41.894 -4.734 1.00 28.01 173 SER A C 1
ATOM 1358 O O . SER A 1 185 ? -5.092 41.242 -5.006 1.00 27.31 173 SER A O 1
ATOM 1363 N N . GLU A 1 186 ? -3.999 42.684 -3.659 1.00 27.42 174 GLU A N 1
ATOM 1364 C CA . GLU A 1 186 ? -5.142 42.863 -2.766 1.00 27.43 174 GLU A CA 1
ATOM 1365 C C . GLU A 1 186 ? -6.317 43.578 -3.478 1.00 27.63 174 GLU A C 1
ATOM 1366 O O . GLU A 1 186 ? -7.481 43.171 -3.343 1.00 26.98 174 GLU A O 1
ATOM 1372 N N . ALA A 1 187 ? -6.021 44.635 -4.225 1.00 28.49 175 ALA A N 1
ATOM 1373 C CA . ALA A 1 187 ? -7.039 45.324 -4.997 1.00 29.30 175 ALA A CA 1
ATOM 1374 C C . ALA A 1 187 ? -7.724 44.438 -5.988 1.00 28.99 175 ALA A C 1
ATOM 1375 O O . ALA A 1 187 ? -8.898 44.596 -6.201 1.00 29.78 175 ALA A O 1
ATOM 1377 N N . SER A 1 188 ? -6.986 43.510 -6.594 1.00 28.84 176 SER A N 1
ATOM 1378 C CA . SER A 1 188 ? -7.525 42.528 -7.528 1.00 29.77 176 SER A CA 1
ATOM 1379 C C . SER A 1 188 ? -8.526 41.597 -6.867 1.00 30.42 176 SER A C 1
ATOM 1380 O O . SER A 1 188 ? -9.572 41.282 -7.465 1.00 30.40 176 SER A O 1
ATOM 1385 N N . ARG A 1 189 ? -8.216 41.134 -5.650 1.00 29.98 177 ARG A N 1
ATOM 1386 C CA . ARG A 1 189 ? -9.149 40.352 -4.867 1.00 30.87 177 ARG A CA 1
ATOM 1387 C C . ARG A 1 189 ? -10.444 41.154 -4.681 1.00 29.32 177 ARG A C 1
ATOM 1388 O O . ARG A 1 189 ? -11.531 40.644 -4.890 1.00 27.98 177 ARG A O 1
ATOM 1404 N N . ILE A 1 191 ? -11.611 43.652 -6.470 1.00 29.11 179 ILE A N 1
ATOM 1405 C CA . ILE A 1 191 ? -12.286 43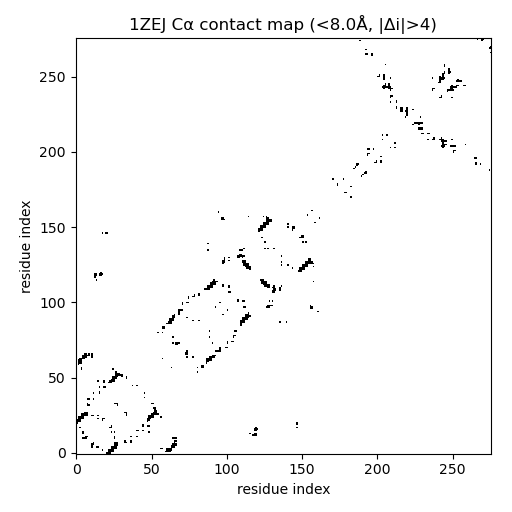.763 -7.780 1.00 28.92 179 ILE A CA 1
ATOM 1406 C C . ILE A 1 191 ? -13.082 42.495 -8.118 1.00 28.10 179 ILE A C 1
ATOM 1407 O O . ILE A 1 191 ? -14.236 42.585 -8.492 1.00 26.37 179 ILE A O 1
ATOM 1412 N N . GLU A 1 192 ? -12.449 41.327 -7.952 1.00 27.66 180 GLU A N 1
ATOM 1413 C CA . GLU A 1 192 ? -13.118 40.061 -8.205 1.00 27.73 180 GLU A CA 1
ATOM 1414 C C . GLU A 1 192 ? -14.334 39.851 -7.280 1.00 26.77 180 GLU A C 1
ATOM 1415 O O . GLU A 1 192 ? -15.286 39.215 -7.689 1.00 26.07 180 GLU A O 1
ATOM 1418 N N . GLU A 1 193 ? -14.268 40.381 -6.067 1.00 25.22 181 GLU A N 1
ATOM 1419 C CA . GLU A 1 193 ? -15.369 40.329 -5.084 1.00 27.11 181 GLU A CA 1
ATOM 1420 C C . GLU A 1 193 ? -16.550 41.243 -5.369 1.00 26.06 181 GLU A C 1
ATOM 1421 O O . GLU A 1 193 ? -17.626 41.031 -4.845 1.00 26.34 181 GLU A O 1
ATOM 1427 N N . GLY A 1 194 ? -16.339 42.270 -6.180 1.00 26.28 182 GLY A N 1
ATOM 1428 C CA . GLY A 1 194 ? -17.378 43.230 -6.575 1.00 24.99 182 GLY A CA 1
ATOM 1429 C C . GLY A 1 194 ? -17.126 44.640 -6.086 1.00 24.71 182 GLY A C 1
ATOM 1430 O O . GLY A 1 194 ? -17.963 45.497 -6.241 1.00 26.50 182 GLY A O 1
ATOM 1431 N N . VAL A 1 195 ? -15.984 44.913 -5.498 1.00 25.32 183 VAL A N 1
ATOM 1432 C CA . VAL A 1 195 ? -15.717 46.271 -5.043 1.00 26.86 183 VAL A CA 1
ATOM 1433 C C . VAL A 1 195 ? -15.444 47.150 -6.240 1.00 28.09 183 VAL A C 1
ATOM 1434 O O . VAL A 1 195 ? -14.590 46.802 -7.077 1.00 28.49 183 VAL A O 1
ATOM 1438 N N . ARG A 1 196 ? -16.093 48.308 -6.316 1.00 28.51 184 ARG A N 1
ATOM 1439 C CA . ARG A 1 196 ? -15.832 49.229 -7.429 1.00 30.94 184 ARG A CA 1
ATOM 1440 C C . ARG A 1 196 ? -14.422 49.753 -7.383 1.00 29.48 184 ARG A C 1
ATOM 1441 O O . ARG A 1 196 ? -13.909 50.056 -6.312 1.00 31.11 184 ARG A O 1
ATOM 1449 N N . ALA A 1 197 ? -13.793 49.878 -8.549 1.00 28.82 185 ALA A N 1
ATOM 1450 C CA . ALA A 1 197 ? -12.441 50.433 -8.650 1.00 28.65 185 ALA A CA 1
ATOM 1451 C C . ALA A 1 197 ? -12.312 51.785 -7.944 1.00 27.73 185 ALA A C 1
ATOM 1452 O O . ALA A 1 197 ? -11.351 52.044 -7.220 1.00 25.96 185 ALA A O 1
ATOM 1454 N N . GLU A 1 198 ? -13.295 52.645 -8.172 1.00 29.30 186 GLU A N 1
ATOM 1455 C CA . GLU A 1 198 ? -13.326 53.978 -7.575 1.00 31.08 186 GLU A CA 1
ATOM 1456 C C . GLU A 1 198 ? -13.233 53.914 -6.071 1.00 30.31 186 GLU A C 1
ATOM 1457 O O . GLU A 1 198 ? -12.592 54.749 -5.469 1.00 29.28 186 GLU A O 1
ATOM 1463 N N . ASP A 1 199 ? -13.896 52.937 -5.463 1.00 30.70 187 ASP A N 1
ATOM 1464 C CA . ASP A 1 199 ? -13.847 52.736 -4.004 1.00 30.68 187 ASP A CA 1
ATOM 1465 C C . ASP A 1 199 ? -12.520 52.195 -3.495 1.00 31.04 187 ASP A C 1
ATOM 1466 O O . ASP A 1 199 ? -12.057 52.601 -2.427 1.00 30.78 187 ASP A O 1
ATOM 1471 N N . VAL A 1 200 ? -11.912 51.270 -4.234 1.00 31.40 188 VAL A N 1
ATOM 1472 C CA . VAL A 1 200 ? -10.562 50.841 -3.933 1.00 31.82 188 VAL A CA 1
ATOM 1473 C C . VAL A 1 200 ? -9.634 52.057 -3.878 1.00 32.51 188 VAL A C 1
ATOM 1474 O O . VAL A 1 200 ? -8.853 52.229 -2.943 1.00 33.14 188 VAL A O 1
ATOM 1478 N N . ASP A 1 201 ? -9.750 52.933 -4.874 1.00 30.97 189 ASP A N 1
ATOM 1479 C CA . ASP A 1 201 ? -8.897 54.095 -4.933 1.00 30.64 189 ASP A CA 1
ATOM 1480 C C . ASP A 1 201 ? -9.255 55.132 -3.857 1.00 30.88 189 ASP A C 1
ATOM 1481 O O . ASP A 1 201 ? -8.373 55.811 -3.351 1.00 28.74 189 ASP A O 1
ATOM 1486 N N . ARG A 1 202 ? -10.535 55.273 -3.538 1.00 29.86 190 ARG A N 1
ATOM 1487 C CA . ARG A 1 202 ? -10.954 56.299 -2.579 1.00 32.36 190 ARG A CA 1
ATOM 1488 C C . ARG A 1 202 ? -10.392 56.038 -1.182 1.00 31.86 190 ARG A C 1
ATOM 1489 O O . ARG A 1 202 ? -10.107 56.996 -0.469 1.00 30.92 190 ARG A O 1
ATOM 1497 N N . VAL A 1 203 ? -10.258 54.770 -0.775 1.00 30.84 191 VAL A N 1
ATOM 1498 C CA . VAL A 1 203 ? -9.664 54.487 0.542 1.00 31.98 191 VAL A CA 1
ATOM 1499 C C . VAL A 1 203 ? -8.191 54.884 0.654 1.00 31.96 191 VAL A C 1
ATOM 1500 O O . VAL A 1 203 ? -7.684 55.127 1.774 1.00 31.68 191 VAL A O 1
ATOM 1504 N N . TRP A 1 204 ? -7.522 54.995 -0.499 1.00 30.42 192 TRP A N 1
ATOM 1505 C CA . TRP A 1 204 ? -6.193 55.531 -0.583 1.00 30.72 192 TRP A CA 1
ATOM 1506 C C . TRP A 1 204 ? -6.203 57.049 -0.719 1.00 30.65 192 TRP A C 1
ATOM 1507 O O . TRP A 1 204 ? -5.509 57.756 0.033 1.00 31.34 192 TRP A O 1
ATOM 1518 N N . LYS A 1 205 ? -6.972 57.559 -1.649 1.00 29.32 193 LYS A N 1
ATOM 1519 C CA . LYS A 1 205 ? -6.903 58.990 -1.955 1.00 30.82 193 LYS A CA 1
ATOM 1520 C C . LYS A 1 205 ? -7.379 59.837 -0.779 1.00 30.91 193 LYS A C 1
ATOM 1521 O O . LYS A 1 205 ? -6.898 60.954 -0.593 1.00 32.63 193 LYS A O 1
ATOM 1527 N N . HIS A 1 206 ? -8.301 59.306 0.024 1.00 30.23 194 HIS A N 1
ATOM 1528 C CA . HIS A 1 206 ? -8.869 60.070 1.162 1.00 32.14 194 HIS A CA 1
ATOM 1529 C C . HIS A 1 206 ? -8.412 59.629 2.514 1.00 31.68 194 HIS A C 1
ATOM 1530 O O . HIS A 1 206 ? -8.920 60.137 3.507 1.00 32.12 194 HIS A O 1
ATOM 1537 N N . HIS A 1 207 ? -7.507 58.657 2.559 1.00 31.81 195 HIS A N 1
ATOM 1538 C CA . HIS A 1 207 ? -6.995 58.169 3.829 1.00 30.88 195 HIS A CA 1
ATOM 1539 C C . HIS A 1 207 ? -5.598 57.559 3.799 1.00 30.65 195 HIS A C 1
ATOM 1540 O O . HIS A 1 207 ? -4.662 58.203 4.256 1.00 29.79 195 HIS A O 1
ATOM 1547 N N . LEU A 1 208 ? -5.439 56.335 3.280 1.00 29.78 196 LEU A N 1
ATOM 1548 C CA . LEU A 1 208 ? -4.194 55.624 3.460 1.00 31.25 196 LEU A CA 1
ATOM 1549 C C . LEU A 1 208 ? -3.031 56.283 2.793 1.00 29.69 196 LEU A C 1
ATOM 1550 O O . LEU A 1 208 ? -1.909 56.228 3.295 1.00 29.82 196 LEU A O 1
ATOM 1555 N N . GLY A 1 209 ? -3.290 56.922 1.656 1.00 28.15 197 GLY A N 1
ATOM 1556 C CA . GLY A 1 209 ? -2.197 57.582 0.931 1.00 27.23 197 GLY A CA 1
ATOM 1557 C C . GLY A 1 209 ? -1.652 58.748 1.753 1.00 26.75 197 GLY A C 1
ATOM 1558 O O . GLY A 1 209 ? -0.475 59.028 1.750 1.00 26.17 197 GLY A O 1
ATOM 1559 N N . LEU A 1 210 ? -2.542 59.448 2.434 1.00 26.18 198 LEU A N 1
ATOM 1560 C CA . LEU A 1 210 ? -2.167 60.579 3.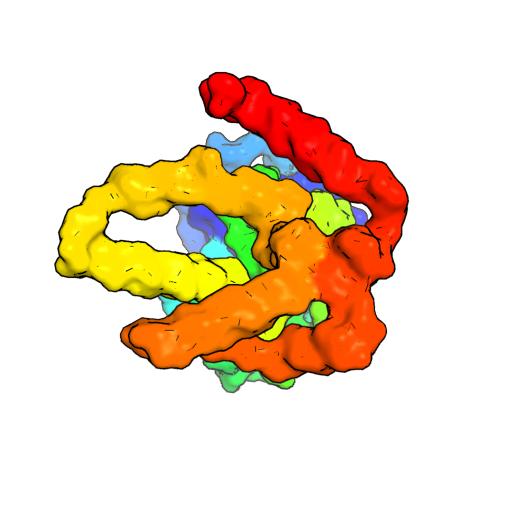266 1.00 28.75 198 LEU A CA 1
ATOM 1561 C C . LEU A 1 210 ? -1.290 60.103 4.445 1.00 27.71 198 LEU A C 1
ATOM 1562 O O . LEU A 1 210 ? -0.291 60.704 4.741 1.00 26.57 198 LEU A O 1
ATOM 1567 N N . LEU A 1 211 ? -1.731 59.062 5.139 1.00 27.71 199 LEU A N 1
ATOM 1568 C CA . LEU A 1 211 ? -0.959 58.529 6.262 1.00 28.47 199 LEU A CA 1
ATOM 1569 C C . LEU A 1 211 ? 0.398 57.995 5.832 1.00 26.75 199 LEU A C 1
ATOM 1570 O O . LEU A 1 211 ? 1.402 58.219 6.503 1.00 27.16 199 LEU A O 1
ATOM 1575 N N . TYR A 1 212 ? 0.431 57.266 4.726 1.00 26.10 200 TYR A N 1
ATOM 1576 C CA . TYR A 1 212 ? 1.663 56.666 4.274 1.00 26.85 200 TYR A CA 1
ATOM 1577 C C . TYR A 1 212 ? 2.602 57.732 3.684 1.00 27.24 200 TYR A C 1
ATOM 1578 O O . TYR A 1 212 ? 3.815 57.606 3.775 1.00 27.39 200 TYR A O 1
ATOM 1587 N N . THR A 1 213 ? 2.040 58.810 3.133 1.00 26.95 201 THR A N 1
ATOM 1588 C CA . THR A 1 213 ? 2.847 59.940 2.675 1.00 26.47 201 THR A CA 1
ATOM 1589 C C . THR A 1 213 ? 3.573 60.627 3.824 1.00 27.63 201 THR A C 1
ATOM 1590 O O . THR A 1 213 ? 4.767 60.871 3.750 1.00 27.32 201 THR A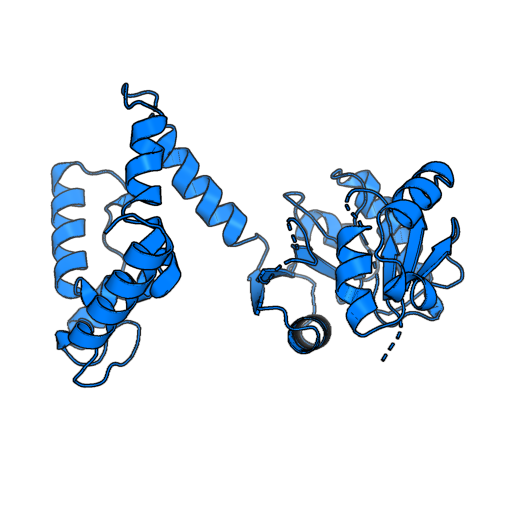 O 1
ATOM 1594 N N . LEU A 1 214 ? 2.857 60.888 4.910 1.00 28.12 202 LEU A N 1
ATOM 1595 C CA . LEU A 1 214 ? 3.390 61.692 6.004 1.00 28.00 202 LEU A CA 1
ATOM 1596 C C . LEU A 1 214 ? 4.174 60.848 6.983 1.00 28.70 202 LEU A C 1
ATOM 1597 O O . LEU A 1 214 ? 5.184 61.307 7.533 1.00 29.00 202 LEU A O 1
ATOM 1602 N N . PHE A 1 215 ? 3.722 59.611 7.198 1.00 29.02 203 PHE A N 1
ATOM 1603 C CA . PHE A 1 215 ? 4.343 58.764 8.253 1.00 29.03 203 PHE A CA 1
ATOM 1604 C C . PHE A 1 215 ? 4.965 57.469 7.787 1.00 28.98 203 PHE A C 1
ATOM 1605 O O . PHE A 1 215 ? 5.772 56.896 8.505 1.00 29.45 203 PHE A O 1
ATOM 1613 N N . GLY A 1 216 ? 4.621 57.018 6.583 1.00 29.06 204 GLY A N 1
ATOM 1614 C CA . GLY A 1 216 ? 4.954 55.689 6.114 1.00 29.31 204 GLY A CA 1
ATOM 1615 C C . GLY A 1 216 ? 4.072 54.657 6.839 1.00 29.02 204 GLY A C 1
ATOM 1616 O O . GLY A 1 216 ? 3.478 54.947 7.881 1.00 29.13 204 GLY A O 1
ATOM 1617 N N . PRO A 1 217 ? 3.994 53.451 6.300 1.00 28.50 205 PRO A N 1
ATOM 1618 C CA . PRO A 1 217 ? 3.213 52.402 6.972 1.00 29.03 205 PRO A CA 1
ATOM 1619 C C . PRO A 1 217 ? 3.776 51.971 8.349 1.00 28.24 205 PRO A C 1
ATOM 1620 O O . PRO A 1 217 ? 3.022 51.582 9.235 1.00 28.18 205 PRO A O 1
ATOM 1624 N N . LEU A 1 218 ? 5.077 52.018 8.530 1.00 28.54 206 LEU A N 1
ATOM 1625 C CA . LEU A 1 218 ? 5.672 51.612 9.817 1.00 29.29 206 LEU A CA 1
ATOM 1626 C C . LEU A 1 218 ? 5.551 52.719 10.865 1.00 28.99 206 LEU A C 1
ATOM 1627 O O . LEU A 1 218 ? 5.107 52.476 11.986 1.00 29.18 206 LEU A O 1
ATOM 1632 N N . GLY A 1 219 ? 5.915 53.946 10.496 1.00 28.89 207 GLY A N 1
ATOM 1633 C CA . GLY A 1 219 ? 5.664 55.115 11.350 1.00 28.41 207 GLY A CA 1
ATOM 1634 C C . GLY A 1 219 ? 4.201 55.225 11.739 1.00 28.21 207 GLY A C 1
ATOM 1635 O O . GLY A 1 219 ? 3.903 55.431 12.914 1.00 27.25 207 GLY A O 1
ATOM 1636 N N . ASN A 1 220 ? 3.274 55.008 10.796 1.00 28.52 208 ASN A N 1
ATOM 1637 C CA . ASN A 1 220 ? 1.839 55.011 11.125 1.00 30.00 208 ASN A CA 1
ATOM 1638 C C . ASN A 1 220 ? 1.473 53.970 12.234 1.00 30.62 208 ASN A C 1
ATOM 1639 O O . ASN A 1 220 ? 0.725 54.273 13.173 1.00 29.42 208 ASN A O 1
ATOM 1644 N N . LEU A 1 221 ? 2.094 52.795 12.142 1.00 31.01 209 LEU A N 1
ATOM 1645 C CA . LEU A 1 221 ? 1.960 51.711 13.114 1.00 31.66 209 LEU A CA 1
ATOM 1646 C C . LEU A 1 221 ? 2.291 52.153 14.514 1.00 30.78 209 LEU A C 1
ATOM 1647 O O . LEU A 1 221 ? 1.542 51.825 15.449 1.00 30.01 209 LEU A O 1
ATOM 1652 N N . ASP A 1 222 ? 3.336 52.973 14.680 1.00 30.25 210 ASP A N 1
ATOM 1653 C CA . ASP A 1 222 ? 3.716 53.502 15.999 1.00 30.35 210 ASP A CA 1
ATOM 1654 C C . ASP A 1 222 ? 2.587 54.297 16.671 1.00 30.47 210 ASP A C 1
ATOM 1655 O O . ASP A 1 222 ? 2.435 54.269 17.875 1.00 29.78 210 ASP A O 1
ATOM 1660 N N . TYR A 1 223 ? 1.855 55.052 15.872 1.00 31.54 211 TYR A N 1
ATOM 1661 C CA . TYR A 1 223 ? 0.716 55.832 16.336 1.00 31.73 211 TYR A CA 1
ATOM 1662 C C . TYR A 1 223 ? -0.495 54.953 16.607 1.00 32.63 211 TYR A C 1
ATOM 1663 O O . TYR A 1 223 ? -1.230 55.205 17.558 1.00 32.84 211 TYR A O 1
ATOM 1672 N N . ILE A 1 224 ? -0.729 53.960 15.751 1.00 33.14 212 ILE A N 1
ATOM 1673 C CA . ILE A 1 224 ? -1.742 52.928 15.999 1.00 34.75 212 ILE A CA 1
ATOM 1674 C C . ILE A 1 224 ? -1.439 52.262 17.340 1.00 34.69 212 ILE A C 1
ATOM 1675 O O . ILE A 1 224 ? -2.331 52.108 18.179 1.00 32.96 212 ILE A O 1
ATOM 1680 N N . GLY A 1 225 ? -0.165 51.896 17.546 1.00 32.43 213 GLY A N 1
ATOM 1681 C CA . GLY A 1 225 ? 0.248 51.153 18.721 1.00 32.41 213 GLY A CA 1
ATOM 1682 C C . GLY A 1 225 ? 0.641 49.770 18.268 1.00 32.55 213 GLY A C 1
ATOM 1683 O O . GLY A 1 225 ? -0.142 49.082 17.616 1.00 32.70 213 GLY A O 1
ATOM 1684 N N . LEU A 1 226 ? 1.893 49.394 18.535 1.00 32.86 214 LEU A N 1
ATOM 1685 C CA . LEU A 1 226 ? 2.402 48.103 18.104 1.00 32.70 214 LEU A CA 1
ATOM 1686 C C . LEU A 1 226 ? 1.690 46.965 18.824 1.00 32.47 214 LEU A C 1
ATOM 1687 O O . LEU A 1 226 ? 1.429 45.952 18.202 1.00 32.17 214 LEU A O 1
ATOM 1692 N N . ASP A 1 227 ? 1.431 47.129 20.134 1.00 32.19 215 ASP A N 1
ATOM 1693 C CA . ASP A 1 227 ? 0.601 46.188 20.901 1.00 33.14 215 ASP A CA 1
ATOM 1694 C C . ASP A 1 227 ? -0.824 46.044 20.299 1.00 34.49 215 ASP A C 1
ATOM 1695 O O . ASP A 1 227 ? -1.328 44.926 20.093 1.00 33.49 215 ASP A O 1
ATOM 1700 N N . VAL A 1 228 ? -1.446 47.184 19.995 1.00 35.34 216 VAL A N 1
ATOM 1701 C CA . VAL A 1 228 ? -2.759 47.208 19.382 1.00 36.45 216 VAL A CA 1
ATOM 1702 C C . VAL A 1 228 ? -2.727 46.430 18.076 1.00 36.87 216 VAL A C 1
ATOM 1703 O O . VAL A 1 228 ? -3.570 45.559 17.842 1.00 36.07 216 VAL A O 1
ATOM 1707 N N . ALA A 1 229 ? -1.728 46.720 17.248 1.00 38.02 217 ALA A N 1
ATOM 1708 C CA . ALA A 1 229 ? -1.602 46.079 15.951 1.00 39.53 217 ALA A CA 1
ATOM 1709 C C . ALA A 1 229 ? -1.357 44.584 16.044 1.00 41.22 217 ALA A C 1
ATOM 1710 O O . ALA A 1 229 ? -1.941 43.820 15.292 1.00 41.80 217 ALA A O 1
ATOM 1712 N N . TYR A 1 230 ? -0.516 44.153 16.973 1.00 42.37 218 TYR A N 1
ATOM 1713 C CA . TYR A 1 230 ? -0.232 42.743 17.103 1.00 44.31 218 TYR A CA 1
ATOM 1714 C C . TYR A 1 230 ? -1.471 41.931 17.507 1.00 44.65 218 TYR A C 1
ATOM 1715 O O . TYR A 1 230 ? -1.754 40.900 16.912 1.00 45.39 218 TYR A O 1
ATOM 1724 N N . TYR A 1 231 ? -2.170 42.387 18.539 1.00 44.01 219 TYR A N 1
ATOM 1725 C CA . TYR A 1 231 ? -3.404 41.736 18.983 1.00 44.25 219 TYR A CA 1
ATOM 1726 C C . TYR A 1 231 ? -4.536 41.913 17.960 1.00 43.19 219 TYR A C 1
ATOM 1727 O O . TYR A 1 231 ? -5.331 41.023 17.795 1.00 43.96 219 TYR A O 1
ATOM 1736 N N . ALA A 1 232 ? -4.596 43.030 17.256 1.00 42.81 220 ALA A N 1
ATOM 1737 C CA . ALA A 1 232 ? -5.644 43.215 16.238 1.00 42.50 220 ALA A CA 1
ATOM 1738 C C . ALA A 1 232 ? -5.382 42.309 15.050 1.00 42.35 220 ALA A C 1
ATOM 1739 O O . ALA A 1 232 ? -6.261 41.569 14.636 1.00 44.21 220 ALA A O 1
ATOM 1741 N N . SER A 1 233 ? -4.165 42.307 14.530 1.00 42.19 221 SER A N 1
ATOM 1742 C CA . SER A 1 233 ? -3.825 41.372 13.441 1.00 41.88 221 SER A CA 1
ATOM 1743 C C . SER A 1 233 ? -4.013 39.921 13.844 1.00 41.14 221 SER A C 1
ATOM 1744 O O . SER A 1 233 ? -4.620 39.146 13.090 1.00 41.00 221 SER A O 1
ATOM 1749 N N . LEU A 1 234 ? -3.544 39.563 15.041 1.00 40.66 222 LEU A N 1
ATOM 1750 C CA . LEU A 1 234 ? -3.762 38.213 15.611 1.00 40.26 222 LEU A CA 1
ATOM 1751 C C . LEU A 1 234 ? -5.258 37.790 15.648 1.00 41.14 222 LEU A C 1
ATOM 1752 O O . LEU A 1 234 ? -5.618 36.632 15.348 1.00 40.77 222 LEU A O 1
ATOM 1757 N N . TYR A 1 235 ? -6.138 38.723 16.030 1.00 41.59 223 TYR A N 1
ATOM 1758 C CA . TYR A 1 235 ? -7.567 38.423 16.054 1.00 41.38 223 TYR A CA 1
ATOM 1759 C C . TYR A 1 235 ? -7.990 38.146 14.619 1.00 41.87 223 TYR A C 1
ATOM 1760 O O . TYR A 1 235 ? -8.649 37.154 14.341 1.00 41.63 223 TYR A O 1
ATOM 1769 N N . LEU A 1 236 ? -7.617 39.054 13.715 1.00 42.63 224 LEU A N 1
ATOM 1770 C CA . LEU A 1 236 ? -7.986 38.942 12.310 1.00 43.66 224 LEU A CA 1
ATOM 1771 C C . LEU A 1 236 ? -7.452 37.640 11.712 1.00 44.83 224 LEU A C 1
ATOM 1772 O O . LEU A 1 236 ? -8.156 36.959 10.970 1.00 44.64 224 LEU A O 1
ATOM 1777 N N . TYR A 1 237 ? -6.212 37.294 12.037 1.00 45.60 225 TYR A N 1
ATOM 1778 C CA . TYR A 1 237 ? -5.662 36.004 11.603 1.00 46.41 225 TYR A CA 1
ATOM 1779 C C . TYR A 1 237 ? -6.471 34.826 12.171 1.00 46.15 225 TYR A C 1
ATOM 1780 O O . TYR A 1 237 ? -6.838 33.905 11.437 1.00 45.94 2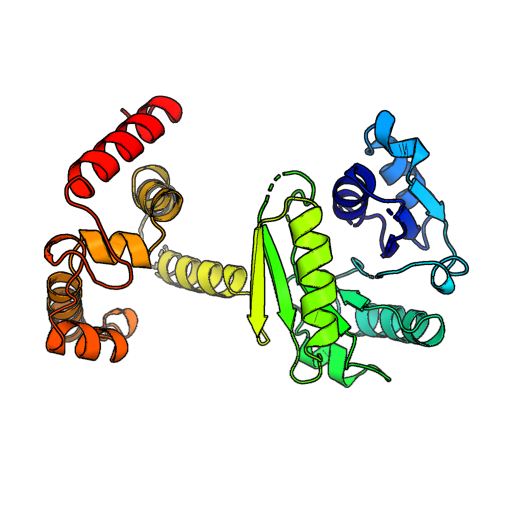25 TYR A O 1
ATOM 1789 N N . LYS A 1 238 ? -6.774 34.848 13.464 1.00 45.57 226 LYS A N 1
ATOM 1790 C CA . LYS A 1 238 ? -7.555 33.748 14.047 1.00 45.58 226 LYS A CA 1
ATOM 1791 C C . LYS A 1 238 ? -9.016 33.688 13.537 1.00 45.61 226 LYS A C 1
ATOM 1792 O O . LYS A 1 238 ? -9.639 32.624 13.508 1.00 44.64 226 LYS A O 1
ATOM 1796 N N . ARG A 1 239 ? -9.553 34.835 13.129 1.00 45.97 227 ARG A N 1
ATOM 1797 C CA . ARG A 1 239 ? -10.926 34.902 12.638 1.00 46.08 227 ARG A CA 1
ATOM 1798 C C . ARG A 1 239 ? -11.098 34.558 11.140 1.00 45.91 227 ARG A C 1
ATOM 1799 O O . ARG A 1 239 ? -12.072 33.914 10.795 1.00 44.53 227 ARG A O 1
ATOM 1807 N N . PHE A 1 240 ? -10.183 34.970 10.259 1.00 46.34 228 PHE A N 1
ATOM 1808 C CA . PHE A 1 240 ? -10.496 34.981 8.802 1.00 46.88 228 PHE A CA 1
ATOM 1809 C C . PHE A 1 240 ? -9.872 33.959 7.765 1.00 48.05 228 PHE A C 1
ATOM 1810 O O . PHE A 1 240 ? -10.485 33.786 6.697 1.00 49.87 228 PHE A O 1
ATOM 1818 N N . GLY A 1 241 ? -8.702 33.336 7.941 1.00 48.40 229 GLY A N 1
ATOM 1819 C CA . GLY A 1 241 ? -7.518 33.843 8.592 1.00 48.31 229 GLY A CA 1
ATOM 1820 C C . GLY A 1 241 ? -6.468 33.947 7.475 1.00 48.25 229 GLY A C 1
ATOM 1821 O O . GLY A 1 241 ? -5.577 33.096 7.328 1.00 48.84 229 GLY A O 1
ATOM 1822 N N . ASP A 1 242 ? -6.626 34.981 6.659 1.00 47.73 230 ASP A N 1
ATOM 1823 C CA . ASP A 1 242 ? -5.727 35.293 5.552 1.00 47.63 230 ASP A CA 1
ATOM 1824 C C . ASP A 1 242 ? -4.310 35.378 6.069 1.00 47.30 230 ASP A C 1
ATOM 1825 O O . ASP A 1 242 ? -4.072 35.905 7.157 1.00 46.64 230 ASP A O 1
ATOM 1830 N N . GLU A 1 243 ? -3.365 34.868 5.282 1.00 47.77 231 GLU A N 1
ATOM 1831 C CA . GLU A 1 243 ? -1.937 34.954 5.630 1.00 47.25 231 GLU A CA 1
ATOM 1832 C C . GLU A 1 243 ? -1.527 36.399 5.939 1.00 47.08 231 GLU A C 1
ATOM 1833 O O . GLU A 1 243 ? -0.829 36.622 6.914 1.00 47.41 231 GLU A O 1
ATOM 1835 N N . LYS A 1 244 ? -1.971 37.380 5.138 1.00 46.96 232 LYS A N 1
ATOM 1836 C CA . LYS A 1 244 ? -1.600 38.812 5.372 1.00 46.02 232 LYS A CA 1
ATOM 1837 C C . LYS A 1 244 ? -1.903 39.304 6.799 1.00 45.15 232 LYS A C 1
ATOM 1838 O O . LYS A 1 244 ? -1.332 40.290 7.245 1.00 44.15 232 LYS A O 1
ATOM 1844 N N . PHE A 1 245 ? -2.812 38.630 7.505 1.00 44.82 233 PHE A N 1
ATOM 1845 C CA . PHE A 1 245 ? -3.085 38.990 8.893 1.00 45.25 233 PHE A CA 1
ATOM 1846 C C . PHE A 1 245 ? -2.087 38.369 9.870 1.00 46.97 233 PHE A C 1
ATOM 1847 O O . PHE A 1 245 ? -2.069 38.735 11.053 1.00 47.00 233 PHE A O 1
ATOM 1855 N N . LYS A 1 246 ? -1.266 37.427 9.402 1.00 49.09 234 LYS A N 1
ATOM 1856 C CA . LYS A 1 246 ? -0.403 36.669 10.328 1.00 50.90 234 LYS A CA 1
ATOM 1857 C C . LYS A 1 246 ? 0.559 37.644 11.054 1.00 51.03 234 LYS A C 1
ATOM 1858 O O . LYS A 1 246 ? 1.299 38.394 10.405 1.00 50.27 234 LYS A O 1
ATOM 1864 N N . PRO A 1 247 ? 0.531 37.644 12.403 1.00 52.09 235 PRO A N 1
ATOM 1865 C CA . PRO A 1 247 ? 1.312 38.594 13.228 1.00 52.57 235 PRO A CA 1
ATOM 1866 C C . PRO A 1 247 ? 2.845 38.381 13.185 1.00 53.13 235 PRO A C 1
ATOM 1867 O O . PRO A 1 247 ? 3.327 37.314 13.577 1.00 53.58 235 PRO A O 1
ATOM 1871 N N . PRO A 1 248 ? 3.605 39.409 12.748 1.00 53.47 236 PRO A N 1
ATOM 1872 C CA . PRO A 1 248 ? 5.043 39.262 12.539 1.00 53.23 236 PRO A CA 1
ATOM 1873 C C . PRO A 1 248 ? 5.840 39.072 13.818 1.00 53.03 236 PRO A C 1
ATOM 1874 O O . PRO A 1 248 ? 5.516 39.649 14.849 1.00 53.30 236 PRO A O 1
ATOM 1878 N N . GLU A 1 249 ? 6.880 38.260 13.719 1.00 52.52 237 GLU A N 1
ATOM 1879 C CA . GLU A 1 249 ? 7.840 38.027 14.794 1.00 52.01 237 GLU A CA 1
ATOM 1880 C C . GLU A 1 249 ? 8.568 39.280 15.313 1.00 51.64 237 GLU A C 1
ATOM 1881 O O . GLU A 1 249 ? 8.761 39.427 16.523 1.00 52.23 237 GLU A O 1
ATOM 1887 N N . TRP A 1 250 ? 8.983 40.165 14.406 1.00 50.69 238 TRP A N 1
ATOM 1888 C CA . TRP A 1 250 ? 9.684 41.405 14.797 1.00 49.89 238 TRP A CA 1
ATOM 1889 C C . TRP A 1 250 ? 8.820 42.233 15.754 1.00 48.54 238 TRP A C 1
ATOM 1890 O O . TRP A 1 250 ? 9.330 42.908 16.645 1.00 47.62 238 TRP A O 1
ATOM 1901 N N . LEU A 1 251 ? 7.513 42.151 15.551 1.00 47.55 239 LEU A N 1
ATOM 1902 C CA . LEU A 1 251 ? 6.547 42.896 16.336 1.00 47.28 239 LEU A CA 1
ATOM 1903 C C . LEU A 1 251 ? 6.485 42.360 17.755 1.00 46.49 239 LEU A C 1
ATOM 1904 O O . LEU A 1 251 ? 6.330 43.119 18.708 1.00 46.34 239 LEU A O 1
ATOM 1909 N N . GLN A 1 252 ? 6.630 41.050 17.898 1.00 46.04 240 GLN A N 1
ATOM 1910 C CA . GLN A 1 252 ? 6.508 40.430 19.214 1.00 46.29 240 GLN A CA 1
ATOM 1911 C C . GLN A 1 252 ? 7.697 40.751 20.126 1.00 45.02 240 GLN A C 1
ATOM 1912 O O . GLN A 1 252 ? 7.524 40.926 21.327 1.00 44.43 240 GLN A O 1
ATOM 1918 N N . GLU A 1 253 ? 8.889 40.894 19.540 1.00 44.45 241 GLU A N 1
ATOM 1919 C CA . GLU A 1 253 ? 10.068 41.316 20.293 1.00 43.69 241 GLU A CA 1
ATOM 1920 C C . GLU A 1 253 ? 9.894 42.741 20.828 1.00 42.79 241 GLU A C 1
ATOM 1921 O O . GLU A 1 253 ? 10.309 43.049 21.940 1.00 42.39 241 GLU A O 1
ATOM 1923 N N . LYS A 1 254 ? 9.304 43.607 20.017 1.00 42.03 242 LYS A N 1
ATOM 1924 C CA . LYS A 1 254 ? 8.991 44.982 20.429 1.00 41.99 242 LYS A CA 1
ATOM 1925 C C . LYS A 1 254 ? 8.051 45.057 21.633 1.00 41.26 242 LYS A C 1
ATOM 1926 O O . LYS A 1 254 ? 8.259 45.849 22.561 1.00 41.00 242 LYS A O 1
ATOM 1932 N N . ILE A 1 255 ? 7.022 44.222 21.627 1.00 41.07 243 ILE A N 1
ATOM 1933 C CA . ILE A 1 255 ? 6.011 44.256 22.707 1.00 41.34 243 ILE A CA 1
ATOM 1934 C C . ILE A 1 255 ? 6.571 43.688 24.004 1.00 41.50 243 ILE A C 1
ATOM 1935 O O . ILE A 1 255 ? 6.243 44.167 25.089 1.00 41.45 243 ILE A O 1
ATOM 1940 N N . LYS A 1 256 ? 7.419 42.674 23.891 1.00 41.94 244 LYS A N 1
ATOM 1941 C CA . LYS A 1 256 ? 8.139 42.160 25.059 1.00 42.53 244 LYS A CA 1
ATOM 1942 C C . LYS A 1 256 ? 9.082 43.207 25.664 1.00 42.12 244 LYS A C 1
ATOM 1943 O O . LYS A 1 256 ? 9.277 43.228 26.864 1.00 42.92 244 LYS A O 1
ATOM 1947 N N . LYS A 1 257 ? 9.643 44.079 24.833 1.00 42.44 245 LYS A N 1
ATOM 1948 C CA . LYS A 1 257 ? 10.476 45.196 25.300 1.00 42.20 245 LYS A CA 1
ATOM 1949 C C . LYS A 1 257 ? 9.680 46.419 25.829 1.00 41.60 245 LYS A C 1
ATOM 1950 O O . LYS A 1 257 ? 10.269 47.369 26.349 1.00 41.73 245 LYS A O 1
ATOM 1956 N N . GLY A 1 258 ? 8.359 46.415 25.693 1.00 40.66 246 GLY A N 1
ATOM 1957 C CA . GLY A 1 258 ? 7.554 47.597 26.018 1.00 40.25 246 GLY A CA 1
ATOM 1958 C C . GLY A 1 258 ? 7.687 48.739 25.013 1.00 39.31 246 GLY A C 1
ATOM 1959 O O . GLY A 1 258 ? 7.262 49.871 25.286 1.00 38.87 246 GLY A O 1
ATOM 1960 N N . GLU A 1 259 ? 8.266 48.453 23.847 1.00 38.16 247 GLU A N 1
ATOM 1961 C CA . GLU A 1 259 ? 8.432 49.448 22.799 1.00 37.54 247 GLU A CA 1
ATOM 1962 C C . GLU A 1 259 ? 7.196 49.387 21.897 1.00 36.42 247 GLU A C 1
ATOM 1963 O O . GLU A 1 259 ? 7.258 48.930 20.745 1.00 35.84 247 GLU A O 1
ATOM 1969 N N . VAL A 1 260 ? 6.081 49.876 22.437 1.00 35.12 248 VAL A N 1
ATOM 1970 C CA . VAL A 1 260 ? 4.762 49.706 21.832 1.00 34.60 248 VAL A CA 1
ATOM 1971 C C . VAL A 1 260 ? 4.316 50.877 20.928 1.00 34.36 248 VAL A C 1
ATOM 1972 O O . VAL A 1 260 ? 3.251 50.813 20.325 1.00 34.14 248 VAL A O 1
ATOM 1976 N N . GLY A 1 261 ? 5.139 51.927 20.833 1.00 34.18 249 GLY A N 1
ATOM 1977 C CA . GLY A 1 261 ? 4.902 53.038 19.923 1.00 33.41 249 GLY A CA 1
ATOM 1978 C C . GLY A 1 261 ? 4.978 54.407 20.555 1.00 32.51 249 GLY A C 1
ATOM 1979 O O . GLY A 1 261 ? 5.629 54.611 21.584 1.00 32.46 249 GLY A O 1
ATOM 1980 N N . VAL A 1 262 ? 4.298 55.356 19.924 1.00 32.82 250 VAL A N 1
ATOM 1981 C CA . VAL A 1 262 ? 4.277 56.765 20.355 1.00 33.08 250 VAL A CA 1
ATOM 1982 C C . VAL A 1 262 ? 3.906 56.909 21.834 1.00 33.64 250 VAL A C 1
ATOM 1983 O O . VAL A 1 262 ? 4.493 57.726 22.555 1.00 32.49 250 VAL A O 1
ATOM 1987 N N . LYS A 1 263 ? 2.952 56.100 22.291 1.00 34.17 251 LYS A N 1
ATOM 1988 C CA . LYS A 1 263 ? 2.503 56.154 23.697 1.00 35.91 251 LYS A CA 1
ATOM 1989 C C . LYS A 1 263 ? 3.623 55.821 24.692 1.00 35.64 251 LYS A C 1
ATOM 1990 O O . LYS A 1 263 ? 3.665 56.359 25.813 1.00 36.13 251 LYS A O 1
ATOM 1996 N N . ALA A 1 264 ? 4.556 54.961 24.281 1.00 35.47 252 ALA A N 1
ATOM 1997 C CA . ALA A 1 264 ? 5.710 54.618 25.112 1.00 34.91 252 ALA A CA 1
ATOM 1998 C C . ALA A 1 264 ? 6.947 55.434 24.743 1.00 34.46 252 ALA A C 1
ATOM 1999 O O . ALA A 1 264 ? 8.005 55.265 25.324 1.00 34.70 252 ALA A O 1
ATOM 2001 N N . GLY A 1 265 ? 6.806 56.334 23.779 1.00 33.90 253 GLY A N 1
ATOM 2002 C CA . GLY A 1 265 ? 7.903 57.162 23.353 1.00 33.41 253 GLY A CA 1
ATOM 2003 C C . GLY A 1 265 ? 8.856 56.415 22.450 1.00 32.72 253 GLY A C 1
ATOM 2004 O O . GLY A 1 265 ? 9.888 56.962 22.074 1.00 31.94 253 GLY A O 1
ATOM 2005 N N . LYS A 1 266 ? 8.528 55.165 22.120 1.00 32.37 254 LYS A N 1
ATOM 2006 C CA . LYS A 1 266 ? 9.425 54.305 21.335 1.00 32.22 254 LYS A CA 1
ATOM 2007 C C . LYS A 1 266 ? 8.679 53.106 20.782 1.00 31.21 254 LYS A C 1
ATOM 2008 O O . LYS A 1 266 ? 8.061 52.348 21.510 1.00 30.16 254 LYS A O 1
ATOM 2014 N N . GLY A 1 267 ? 8.725 52.948 19.471 1.00 31.10 255 GLY A N 1
ATOM 2015 C CA . GLY A 1 267 ? 8.271 51.726 18.866 1.00 31.58 255 GLY A CA 1
ATOM 2016 C C . GLY A 1 267 ? 9.263 51.366 17.797 1.00 32.11 255 GLY A C 1
ATOM 2017 O O . GLY A 1 267 ? 10.425 51.024 18.091 1.00 32.23 255 GLY A O 1
ATOM 2018 N N . ILE A 1 268 ? 8.823 51.446 16.551 1.00 31.31 256 ILE A N 1
ATOM 2019 C CA . ILE A 1 268 ? 9.760 51.371 15.430 1.00 32.30 256 ILE A CA 1
ATOM 2020 C C . ILE A 1 268 ? 10.711 52.582 15.499 1.00 31.57 256 ILE A C 1
ATOM 2021 O O . ILE A 1 268 ? 11.937 52.444 15.323 1.00 31.60 256 ILE A O 1
ATOM 2026 N N . TYR A 1 269 ? 10.152 53.750 15.819 1.00 30.57 257 TYR A N 1
ATOM 2027 C CA . TYR A 1 269 ? 10.907 54.994 15.936 1.00 30.21 257 TYR A CA 1
ATOM 2028 C C . TYR A 1 269 ? 10.731 55.570 17.339 1.00 30.81 257 TYR A C 1
ATOM 2029 O O . TYR A 1 269 ? 9.952 55.034 18.116 1.00 29.71 257 TYR A O 1
ATOM 2038 N N . GLU A 1 270 ? 11.445 56.655 17.636 1.00 31.19 258 GLU A N 1
ATOM 2039 C CA . GLU A 1 270 ? 11.393 57.320 18.941 1.00 33.20 258 GLU A CA 1
ATOM 2040 C C . GLU A 1 270 ? 10.670 58.651 18.791 1.00 33.23 258 GLU A C 1
ATOM 2041 O O . GLU A 1 270 ? 10.777 59.317 17.740 1.00 33.02 258 GLU A O 1
ATOM 2047 N N . TYR A 1 271 ? 9.930 59.019 19.836 1.00 33.42 259 TYR A N 1
ATOM 2048 C CA . TYR A 1 271 ? 8.985 60.155 19.804 1.00 33.73 259 TYR A CA 1
ATOM 2049 C C . TYR A 1 271 ? 9.162 61.071 21.016 1.00 35.79 259 TYR A C 1
ATOM 2050 O O . TYR A 1 271 ? 9.608 60.619 22.071 1.00 35.88 259 TYR A O 1
ATOM 2059 N N . GLY A 1 272 ? 8.813 62.348 20.834 1.00 37.01 260 GLY A N 1
ATOM 2060 C CA . GLY A 1 272 ? 8.758 63.333 21.921 1.00 37.86 260 GLY A CA 1
ATOM 2061 C C . GLY A 1 272 ? 7.318 63.540 22.330 1.00 38.24 260 GLY A C 1
ATOM 2062 O O . GLY A 1 272 ? 6.417 62.949 21.719 1.00 38.84 260 GLY A O 1
ATOM 2063 N N . PRO A 1 273 ? 7.080 64.390 23.349 1.00 38.08 261 PRO A N 1
ATOM 2064 C CA . PRO A 1 273 ? 5.755 64.500 23.958 1.00 37.63 261 PRO A CA 1
ATOM 2065 C C . PRO A 1 273 ? 4.637 65.047 23.053 1.00 37.17 261 PRO A C 1
ATOM 2066 O O . PRO A 1 273 ? 3.480 64.739 23.286 1.00 37.77 261 PRO A O 1
ATOM 2070 N N . LYS A 1 274 ? 4.974 65.808 22.014 1.00 36.49 262 LYS A N 1
ATOM 2071 C CA . LYS A 1 274 ? 3.962 66.458 21.181 1.00 36.14 262 LYS A CA 1
ATOM 2072 C C . LYS A 1 274 ? 3.618 65.652 19.915 1.00 35.10 262 LYS A C 1
ATOM 2073 O O . LYS A 1 274 ? 2.997 66.175 19.018 1.00 34.78 262 LYS A O 1
ATOM 2075 N N . ALA A 1 275 ? 4.039 64.398 19.848 1.00 34.55 263 ALA A N 1
ATOM 2076 C CA . ALA A 1 275 ? 3.904 63.598 18.624 1.00 34.16 263 ALA A CA 1
ATOM 2077 C C . ALA A 1 275 ? 2.469 63.518 18.104 1.00 33.92 263 ALA A C 1
ATOM 2078 O O . ALA A 1 275 ? 2.225 63.711 16.915 1.00 33.39 263 ALA A O 1
ATOM 2080 N N . TYR A 1 276 ? 1.511 63.234 18.990 1.00 34.47 264 TYR A N 1
ATOM 2081 C CA . TYR A 1 276 ? 0.111 63.099 18.572 1.00 34.80 264 TYR A CA 1
ATOM 2082 C C . TYR A 1 276 ? -0.407 64.436 18.031 1.00 34.26 264 TYR A C 1
ATOM 2083 O O . TYR A 1 276 ? -1.052 64.499 16.986 1.00 34.14 264 TYR A O 1
ATOM 2092 N N . GLU A 1 277 ? -0.109 65.509 18.746 1.00 32.79 265 GLU A N 1
ATOM 2093 C CA . GLU A 1 277 ? -0.548 66.832 18.334 1.00 32.32 265 GLU A CA 1
ATOM 2094 C C . GLU A 1 277 ? 0.054 67.203 16.977 1.00 31.23 265 GLU A C 1
ATOM 2095 O O . GLU A 1 277 ? -0.650 67.725 16.111 1.00 28.93 265 GLU A O 1
ATOM 2098 N N . GLU A 1 278 ? 1.356 66.940 16.798 1.00 30.52 266 GLU A N 1
ATOM 2099 C CA . GLU A 1 278 ? 2.018 67.209 15.518 1.00 31.02 266 GLU A CA 1
ATOM 2100 C C . GLU A 1 278 ? 1.467 66.364 14.365 1.00 29.34 266 GLU A C 1
ATOM 2101 O O . GLU A 1 278 ? 1.308 66.867 13.257 1.00 28.65 266 GLU A O 1
ATOM 2107 N N . ARG A 1 279 ? 1.200 65.080 14.608 1.00 28.69 267 ARG A N 1
ATOM 2108 C CA . ARG A 1 279 ? 0.504 64.261 13.614 1.00 27.79 267 ARG A CA 1
ATOM 2109 C C . ARG A 1 279 ? -0.776 64.924 13.071 1.00 28.18 267 ARG A C 1
ATOM 2110 O O . ARG A 1 279 ? -0.970 65.010 11.859 1.00 26.70 267 ARG A O 1
ATOM 2125 N N . VAL A 1 280 ? -1.668 65.313 13.972 1.00 28.32 268 VAL A N 1
ATOM 2126 C CA . VAL A 1 280 ? -2.936 65.946 13.579 1.00 29.93 268 VAL A CA 1
ATOM 2127 C C . VAL A 1 280 ? -2.711 67.272 12.810 1.00 29.66 268 VAL A C 1
ATOM 2128 O O . VAL A 1 280 ? -3.363 67.506 11.791 1.00 28.02 268 VAL A O 1
ATOM 2132 N N . GLU A 1 281 ? -1.777 68.104 13.290 1.00 30.11 269 GLU A N 1
ATOM 2133 C CA . GLU A 1 281 ? -1.419 69.359 12.607 1.00 31.20 269 GLU A CA 1
ATOM 2134 C C . GLU A 1 281 ? -0.969 69.090 11.168 1.00 29.93 269 GLU A C 1
ATOM 2135 O O . GLU A 1 281 ? -1.423 69.744 10.216 1.00 29.58 269 GLU A O 1
ATOM 2141 N N . ARG A 1 282 ? -0.100 68.113 10.993 1.00 30.03 2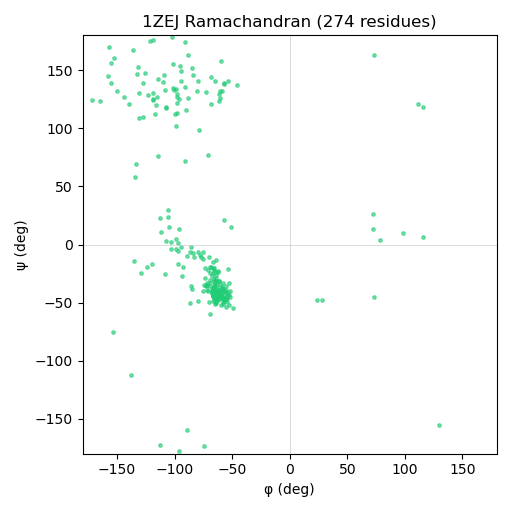70 ARG A N 1
ATOM 2142 C CA . ARG A 1 282 ? 0.390 67.793 9.637 1.00 30.60 270 ARG A CA 1
ATOM 2143 C C . ARG A 1 282 ? -0.706 67.247 8.735 1.00 29.67 270 ARG A C 1
ATOM 2144 O O . ARG A 1 282 ? -0.783 67.596 7.561 1.00 28.24 270 ARG A O 1
ATOM 2152 N N . LEU A 1 283 ? -1.576 66.385 9.282 1.00 28.86 271 LEU A N 1
ATOM 2153 C CA . LEU A 1 283 ? -2.685 65.860 8.494 1.00 27.73 271 LEU A CA 1
ATOM 2154 C C . LEU A 1 283 ? -3.667 66.999 8.129 1.00 27.66 271 LEU A C 1
ATOM 2155 O O . LEU A 1 283 ? -4.154 67.069 7.009 1.00 26.58 271 LEU A O 1
ATOM 2160 N N . LYS A 1 284 ? -3.965 67.895 9.070 1.00 27.79 272 LYS A N 1
ATOM 2161 C CA . LYS A 1 284 ? -4.894 68.984 8.765 1.00 28.16 272 LYS A CA 1
ATOM 2162 C C . LYS A 1 284 ? -4.339 69.856 7.618 1.00 27.87 272 LYS A C 1
ATOM 2163 O O . LYS A 1 284 ? -5.095 70.333 6.774 1.00 27.31 272 LYS A O 1
ATOM 2169 N N . LYS A 1 285 ? -3.030 70.082 7.638 1.00 27.37 273 LYS A N 1
ATOM 2170 C CA . LYS A 1 285 ? -2.380 70.915 6.637 1.00 28.75 273 LYS A CA 1
ATOM 2171 C C . LYS A 1 285 ? -2.454 70.266 5.274 1.00 27.38 273 LYS A C 1
ATOM 2172 O O . LYS A 1 285 ? -2.781 70.919 4.279 1.00 24.95 273 LYS A O 1
ATOM 2178 N N . LEU A 1 286 ? -2.198 68.956 5.239 1.00 27.25 274 LEU A N 1
ATOM 2179 C CA . LEU A 1 286 ? -2.274 68.204 3.980 1.00 27.81 274 LEU A CA 1
ATOM 2180 C C . LEU A 1 286 ? -3.682 68.120 3.437 1.00 27.66 274 LEU A C 1
ATOM 2181 O O . LEU A 1 286 ? -3.885 68.320 2.258 1.00 28.69 274 LEU A O 1
ATOM 2186 N N . LEU A 1 287 ? -4.660 67.836 4.301 1.00 27.85 275 LEU A N 1
ATOM 2187 C CA . LEU A 1 287 ? -6.080 67.886 3.915 1.00 27.47 275 LEU A CA 1
ATOM 2188 C C . LEU A 1 287 ? -6.504 69.220 3.309 1.00 29.07 275 LEU A C 1
ATOM 2189 O O . LEU A 1 287 ? -7.162 69.233 2.269 1.00 29.31 275 LEU A O 1
ATOM 2194 N N . ARG A 1 288 ? -6.161 70.318 3.973 1.00 30.25 276 ARG A N 1
ATOM 2195 C CA . ARG A 1 288 ? -6.431 71.660 3.457 1.00 31.79 276 ARG A CA 1
ATOM 2196 C C . ARG A 1 288 ? -5.807 71.855 2.059 1.00 31.59 276 ARG A C 1
ATOM 2197 O O . ARG A 1 288 ? -6.500 72.252 1.109 1.00 31.08 276 ARG A O 1
ATOM 2205 N N . PHE A 1 289 ? -4.539 71.474 1.909 1.00 30.78 277 PHE A N 1
ATOM 2206 C CA . PHE A 1 289 ? -3.858 71.609 0.629 1.00 30.90 277 PHE A CA 1
ATOM 2207 C C . PHE A 1 289 ? -4.563 70.818 -0.455 1.00 30.75 277 PHE A C 1
ATOM 2208 O O . PHE A 1 289 ? -4.780 71.308 -1.545 1.00 30.67 277 PHE A O 1
ATOM 2216 N N . LEU A 1 290 ? -4.962 69.606 -0.147 1.00 31.65 278 LEU A N 1
ATOM 2217 C CA . LEU A 1 290 ? -5.645 68.752 -1.110 1.00 33.81 278 LEU A CA 1
ATOM 2218 C C . LEU A 1 290 ? -7.135 69.122 -1.294 1.00 36.96 278 LEU A C 1
ATOM 2219 O O . LEU A 1 290 ? -7.801 68.548 -2.161 1.00 37.89 278 LEU A O 1
ATOM 2224 N N . GLY A 1 291 ? -7.661 70.010 -0.461 1.00 39.33 279 GLY A N 1
ATOM 2225 C CA . GLY A 1 291 ? -9.081 70.364 -0.532 1.00 43.06 279 GLY A CA 1
ATOM 2226 C C . GLY A 1 291 ? -10.016 69.260 -0.015 1.00 44.68 279 GLY A C 1
ATOM 2227 O O . GLY A 1 291 ? -11.186 69.197 -0.413 1.00 45.73 279 GLY A O 1
ATOM 2228 N N . LEU A 1 292 ? -9.514 68.409 0.884 1.00 46.50 280 LEU A N 1
ATOM 2229 C CA . LEU A 1 292 ? -10.314 67.317 1.467 1.00 48.73 280 LEU A CA 1
ATOM 2230 C C . LEU A 1 292 ? -10.775 67.587 2.926 1.00 50.21 280 LEU A C 1
ATOM 2231 O O . LEU A 1 292 ? -11.244 66.687 3.618 1.00 51.24 280 LEU A O 1
ATOM 2236 N N . GLU A 1 293 ? -10.676 68.837 3.370 1.00 52.11 281 GLU A N 1
ATOM 2237 C CA . GLU A 1 293 ? -11.008 69.206 4.763 1.00 53.01 281 GLU A CA 1
ATOM 2238 C C . GLU A 1 293 ? -12.519 69.408 4.984 1.00 54.21 281 GLU A C 1
ATOM 2239 O O . GLU A 1 293 ? -13.340 69.233 4.064 1.00 55.11 281 GLU A O 1
#

CATH classification: 3.40.50.720

Foldseek 3Di:
DEEEQEDLPLSLLVCQLQLVPAAYEYEYLDPVSLVVSLVVHPPVSNVRYHYYHDCQCLAVGQEYYEDDQDQVVLLVVVQVSVVNYPHQYEYQHDWPWQQSSLVSHPQSQRYWYWHAVSNNPAEIEIEGEPRHHPVNVVVVVVSNVVSVHDYHYHYGDDPVVVVVVVLVVVVVCVVVVDDPVVSVCCCVQDDVLCCVVQNPVRSQLVCWLVNLQVVLVVCCVVVNDPVSHRDPVSVVQVVVVQTHVVSQHGPHGHDDCVVVVVVVSSVVVCVVVVND

InterPro domains:
  IPR006108 3-hydroxyacyl-CoA dehydrogenase, C-terminal [PF00725] (164-259)
  IPR006176 3-hydroxyacyl-CoA dehydrogenase, NAD binding [PF02737] (2-159)
  IPR008927 6-phosphogluconate dehydrogenase-like, C-terminal domain superfamily [SSF48179] (163-263)
  IPR013328 6-phosphogluconate dehydrogenase, domain 2 [G3DSA:1.10.1040.10] (163-279)
  IPR022694 3-hydroxyacyl-CoA dehydrogenase [PIRSF000105] (1-278)
  IPR036291 NAD(P)-binding domain superfamily [SSF51735] (2-160)

Solvent-accessible surface area: 15694 Å² total

Secondary structure (DSSP, 8-state):
--EEEE-----HHHHHHHHTTS-EEEE-S-HHHHHHHHHHS-GGGGGGEEEESS-TTGGG-SB-----S-HHHHHHHHHHHHTT--S-EEE--SSS-HHHHHTTSS-GGGEEEEE---TT--EEEEEE-TT--HHHHHHHHHHHHHTT-EEEEEESS-HHHHHHHHHHHHHH--TTS--HHHHHHHIIIIIHHHHHHHHHHHHHHHH-HHHHHHHHHHHHHHH--GGGSPPHHHHHHHHTT--BGGGTBSSSB--TTHHHHHHHHHHHHHHHHT--

Organism: Archaeoglobus fulgidus (strain ATCC 49558 / DSM 4304 / JCM 9628 / NBRC 100126 / VC-16) (NCBI:txid224325)

Radius of gyration: 22.74 Å; Cα contacts (8 Å, |Δi|>4): 430; chains: 1; bounding box: 53×42×61 Å

Nearest PDB structures (foldseek):
  1zej-assembly1_A-2  TM=1.002E+00  e=4.368E-53  Archaeoglobus fulgidus DSM 4304
  3zwb-assembly1_A  TM=6.219E-01  e=1.953E-18  Rattus norvegicus
  6zic-assembly2_BBB  TM=6.307E-01  e=6.347E-18  Rattus norvegicus
  3zwc-assembly2_B  TM=6.301E-01  e=2.321E-17  Rattus norvegicus
  3hdh-assembly2_C-2  TM=6.846E-01  e=3.490E-16  Sus scrofa

B-factor: mean 34.46, std 7.56, range [18.96, 72.32]